Protein AF-A0A2D4WT17-F1 (afdb_monomer)

Structure (mmCIF, N/CA/C/O backbone):
data_AF-A0A2D4WT17-F1
#
_entry.id   AF-A0A2D4WT17-F1
#
loop_
_atom_site.group_PDB
_atom_site.id
_atom_site.type_symbol
_atom_site.label_atom_id
_atom_site.label_alt_id
_atom_site.label_comp_id
_atom_site.label_asym_id
_atom_site.label_entity_id
_atom_site.label_seq_id
_atom_site.pdbx_PDB_ins_code
_atom_site.Cartn_x
_atom_site.Cartn_y
_atom_site.Cartn_z
_atom_site.occupancy
_atom_site.B_iso_or_equiv
_atom_site.auth_seq_id
_atom_site.auth_comp_id
_atom_site.auth_asym_id
_atom_site.auth_atom_id
_atom_site.pdbx_PDB_model_num
ATOM 1 N N . MET A 1 1 ? 50.696 61.905 -13.299 1.00 26.61 1 MET A N 1
ATOM 2 C CA . MET A 1 1 ? 50.823 61.154 -12.033 1.00 26.61 1 MET A CA 1
ATOM 3 C C . MET A 1 1 ? 50.628 59.698 -12.381 1.00 26.61 1 MET A C 1
ATOM 5 O O . MET A 1 1 ? 49.657 59.393 -13.059 1.00 26.61 1 MET A O 1
ATOM 9 N N . GLY A 1 2 ? 51.650 58.891 -12.099 1.00 22.84 2 GLY A N 1
ATOM 10 C CA . GLY A 1 2 ? 51.858 57.575 -12.694 1.00 22.84 2 GLY A CA 1
ATOM 11 C C . GLY A 1 2 ? 50.767 56.570 -12.347 1.00 22.84 2 GLY A C 1
ATOM 12 O O . GLY A 1 2 ? 50.233 56.575 -11.242 1.00 22.84 2 GLY A O 1
ATOM 13 N N . ILE A 1 3 ? 50.457 55.721 -13.321 1.00 24.45 3 ILE A N 1
ATOM 14 C CA . ILE A 1 3 ? 49.693 54.496 -13.126 1.00 24.45 3 ILE A CA 1
ATOM 15 C C . ILE A 1 3 ? 50.707 53.513 -12.539 1.00 24.45 3 ILE A C 1
ATOM 17 O O . ILE A 1 3 ? 51.548 52.992 -13.264 1.00 24.45 3 ILE A O 1
ATOM 21 N N . GLY A 1 4 ? 50.731 53.388 -11.215 1.00 21.81 4 GLY A N 1
ATOM 22 C CA . GLY A 1 4 ? 51.456 52.305 -10.564 1.00 21.81 4 GLY A CA 1
ATOM 23 C C . GLY A 1 4 ? 50.597 51.056 -10.666 1.00 21.81 4 GLY A C 1
ATOM 24 O O . GLY A 1 4 ? 49.529 51.012 -10.059 1.00 21.81 4 GLY A O 1
ATOM 25 N N . GLU A 1 5 ? 51.026 50.080 -11.461 1.00 27.02 5 GLU A N 1
ATOM 26 C CA . GLU A 1 5 ? 50.531 48.712 -11.340 1.00 27.02 5 GLU A CA 1
ATOM 27 C C . GLU A 1 5 ? 51.001 48.183 -9.987 1.00 27.02 5 GLU A C 1
ATOM 29 O O . GLU A 1 5 ? 52.198 48.065 -9.724 1.00 27.02 5 GLU A O 1
ATOM 34 N N . LEU A 1 6 ? 50.047 47.952 -9.090 1.00 27.59 6 LEU A N 1
ATOM 35 C CA . LEU A 1 6 ? 50.307 47.259 -7.844 1.00 27.59 6 LEU A CA 1
ATOM 36 C C . LEU A 1 6 ? 50.185 45.759 -8.141 1.00 27.59 6 LEU A C 1
ATOM 38 O O . LEU A 1 6 ? 49.087 45.208 -8.158 1.00 27.59 6 LEU A O 1
ATOM 42 N N . GLU A 1 7 ? 51.309 45.108 -8.434 1.00 29.36 7 GLU A N 1
ATOM 43 C CA . GLU A 1 7 ? 51.383 43.646 -8.473 1.00 29.36 7 GLU A CA 1
ATOM 44 C C . GLU A 1 7 ? 51.280 43.116 -7.038 1.00 29.36 7 GLU A C 1
ATOM 46 O O . GLU A 1 7 ? 52.199 43.283 -6.234 1.00 29.36 7 GLU A O 1
ATOM 51 N N . ILE A 1 8 ? 50.154 42.488 -6.700 1.00 33.00 8 ILE A N 1
ATOM 52 C CA . ILE A 1 8 ? 50.015 41.734 -5.452 1.00 33.00 8 ILE A CA 1
ATOM 53 C C . ILE A 1 8 ? 50.073 40.244 -5.808 1.00 33.00 8 ILE A C 1
ATOM 55 O O . ILE A 1 8 ? 49.125 39.734 -6.410 1.00 33.00 8 ILE A O 1
ATOM 59 N N . PRO A 1 9 ? 51.147 39.522 -5.447 1.00 29.92 9 PRO A N 1
ATOM 60 C CA . PRO A 1 9 ? 51.203 38.080 -5.618 1.00 29.92 9 PRO A CA 1
ATOM 61 C C . PRO A 1 9 ? 50.348 37.447 -4.519 1.00 29.92 9 PRO A C 1
ATOM 63 O O . PRO A 1 9 ? 50.759 37.385 -3.361 1.00 29.92 9 PRO A O 1
ATOM 66 N N . VAL A 1 10 ? 49.129 37.023 -4.851 1.00 36.31 10 VAL A N 1
ATOM 67 C CA . VAL A 1 10 ? 48.288 36.297 -3.893 1.00 36.31 10 VAL A CA 1
ATOM 68 C C . VAL A 1 10 ? 48.581 34.810 -4.035 1.00 36.31 10 VAL A C 1
ATOM 70 O O . VAL A 1 10 ? 47.982 34.118 -4.854 1.00 36.31 10 VAL A O 1
ATOM 73 N N . ASP A 1 11 ? 49.527 34.337 -3.233 1.00 34.25 11 ASP A N 1
ATOM 74 C CA . ASP A 1 11 ? 49.634 32.924 -2.891 1.00 34.25 11 ASP A CA 1
ATOM 75 C C . ASP A 1 11 ? 48.576 32.629 -1.808 1.00 34.25 11 ASP A C 1
ATOM 77 O O . ASP A 1 11 ? 48.525 33.314 -0.789 1.00 34.25 11 ASP A O 1
ATOM 81 N N . VAL A 1 12 ? 47.698 31.659 -2.073 1.00 42.41 12 VAL A N 1
ATOM 82 C CA . VAL A 1 12 ? 46.697 31.053 -1.166 1.00 42.41 12 VAL A CA 1
ATOM 83 C C . VAL A 1 12 ? 45.757 32.008 -0.386 1.00 42.41 12 VAL A C 1
ATOM 85 O O . VAL A 1 12 ? 46.113 32.591 0.630 1.00 42.41 12 VAL A O 1
ATOM 88 N N . SER A 1 13 ? 44.477 32.078 -0.789 1.00 37.44 13 SER A N 1
ATOM 89 C CA . SER A 1 13 ? 43.343 32.635 -0.007 1.00 37.44 13 SER A CA 1
ATOM 90 C C . SER A 1 13 ? 43.636 33.918 0.806 1.00 37.44 13 SER A C 1
ATOM 92 O O . SER A 1 13 ? 43.778 33.870 2.028 1.00 37.44 13 SER A O 1
ATOM 94 N N . GLY A 1 14 ? 43.686 35.076 0.141 1.00 38.66 14 GLY A N 1
ATOM 95 C CA . GLY A 1 14 ? 43.973 36.377 0.768 1.00 38.66 14 GLY A CA 1
ATOM 96 C C . GLY A 1 14 ? 42.801 37.372 0.778 1.00 38.66 14 GLY A C 1
ATOM 97 O O . GLY A 1 14 ? 41.849 37.240 0.009 1.00 38.66 14 GLY A O 1
ATOM 98 N N . TRP A 1 15 ? 42.896 38.380 1.655 1.00 38.56 15 TRP A N 1
ATOM 99 C CA . TRP A 1 15 ? 41.951 39.499 1.806 1.00 38.56 15 TRP A CA 1
ATOM 100 C C . TRP A 1 15 ? 42.357 40.689 0.925 1.00 38.56 15 TRP A C 1
ATOM 102 O O . TRP A 1 15 ? 43.544 40.993 0.829 1.00 38.56 15 TRP A O 1
ATOM 112 N N . ILE A 1 16 ? 41.388 41.391 0.329 1.00 46.78 16 ILE A N 1
ATOM 113 C CA . ILE A 1 16 ? 41.631 42.596 -0.482 1.00 46.78 16 ILE A CA 1
ATOM 114 C C . ILE A 1 16 ? 40.738 43.730 0.040 1.00 46.78 16 ILE A C 1
ATOM 116 O O . ILE A 1 16 ? 39.525 43.550 0.144 1.00 46.78 16 ILE A O 1
ATOM 120 N N . GLU A 1 17 ? 41.333 44.886 0.347 1.00 43.38 17 GLU A N 1
ATOM 121 C CA . GLU A 1 17 ? 40.637 46.142 0.665 1.00 43.38 17 GLU A CA 1
ATOM 122 C C . GLU A 1 17 ? 41.044 47.196 -0.386 1.00 43.38 17 GLU A C 1
ATOM 124 O O . GLU A 1 17 ? 42.079 47.841 -0.247 1.00 43.38 17 GLU A O 1
ATOM 129 N N . ASP A 1 18 ? 40.272 47.335 -1.473 1.00 45.09 18 ASP A N 1
ATOM 130 C CA . ASP A 1 18 ? 40.481 48.374 -2.501 1.00 45.09 18 ASP A CA 1
ATOM 131 C C . ASP A 1 18 ? 39.157 48.728 -3.218 1.00 45.09 18 ASP A C 1
ATOM 133 O O . ASP A 1 18 ? 38.270 47.886 -3.379 1.00 45.09 18 ASP A O 1
ATOM 137 N N . ASP A 1 19 ? 39.043 49.971 -3.691 1.00 38.94 19 ASP A N 1
ATOM 138 C CA . ASP A 1 19 ? 37.918 50.527 -4.454 1.00 38.94 19 ASP A CA 1
ATOM 139 C C . ASP A 1 19 ? 37.886 50.036 -5.920 1.00 38.94 19 ASP A C 1
ATOM 141 O O . ASP A 1 19 ? 36.959 50.355 -6.677 1.00 38.94 19 ASP A O 1
ATOM 145 N N . ARG A 1 20 ? 38.900 49.278 -6.365 1.00 44.44 20 ARG A N 1
ATOM 146 C CA . ARG A 1 20 ? 38.944 48.631 -7.688 1.00 44.44 20 ARG A CA 1
ATOM 147 C C . ARG A 1 20 ? 39.529 47.224 -7.583 1.00 44.44 20 ARG A C 1
ATOM 149 O O . ARG A 1 20 ? 40.732 47.046 -7.464 1.00 44.44 20 ARG A O 1
ATOM 156 N N . LEU A 1 21 ? 38.672 46.213 -7.710 1.00 47.88 21 LEU A N 1
ATOM 157 C CA . LEU A 1 21 ? 39.085 44.810 -7.801 1.00 47.88 21 LEU A CA 1
ATOM 158 C C . LEU A 1 21 ? 39.614 44.498 -9.209 1.00 47.88 21 LEU A C 1
ATOM 160 O O . LEU A 1 21 ? 38.849 44.132 -10.104 1.00 47.88 21 LEU A O 1
ATOM 164 N N . THR A 1 22 ? 40.923 44.655 -9.397 1.00 45.34 22 THR A N 1
ATOM 165 C CA . THR A 1 22 ? 41.673 44.146 -10.556 1.00 45.34 22 THR A CA 1
ATOM 166 C C . THR A 1 22 ? 42.903 43.396 -10.060 1.00 45.34 22 THR A C 1
ATOM 168 O O . THR A 1 22 ? 43.651 43.940 -9.254 1.00 45.34 22 THR A O 1
ATOM 171 N N . GLY A 1 23 ? 43.118 42.169 -10.533 1.00 48.12 23 GLY A N 1
ATOM 172 C CA . GLY A 1 23 ? 44.281 41.353 -10.184 1.00 48.12 23 GLY A CA 1
ATOM 173 C C . GLY A 1 23 ? 44.700 40.458 -11.349 1.00 48.12 23 GLY A C 1
ATOM 174 O O . GLY A 1 23 ? 43.909 40.223 -12.262 1.00 48.12 23 GLY A O 1
ATOM 175 N N . SER A 1 24 ? 45.944 39.982 -11.314 1.00 41.06 24 SER A N 1
ATOM 176 C CA . SER A 1 24 ? 46.476 38.988 -12.250 1.00 41.06 24 SER A CA 1
ATOM 177 C C . SER A 1 24 ? 47.206 37.894 -11.468 1.00 41.06 24 SER A C 1
ATOM 179 O O . SER A 1 24 ? 47.787 38.161 -10.416 1.00 41.06 24 SER A O 1
ATOM 181 N N . LEU A 1 25 ? 47.148 36.653 -11.953 1.00 47.03 25 LEU A N 1
ATOM 182 C CA . LEU A 1 25 ? 47.890 35.525 -11.385 1.00 47.03 25 LEU A CA 1
ATOM 183 C C . LEU A 1 25 ? 49.002 35.099 -12.345 1.00 47.03 25 LEU A C 1
ATOM 185 O O . LEU A 1 25 ? 48.764 34.957 -13.546 1.00 47.03 25 LEU A O 1
ATOM 189 N N . ALA A 1 26 ? 50.203 34.891 -11.803 1.00 42.09 26 ALA A N 1
ATOM 190 C CA . ALA A 1 26 ? 51.346 34.369 -12.545 1.00 42.09 26 ALA A CA 1
ATOM 191 C C . ALA A 1 26 ? 51.197 32.852 -12.789 1.00 42.09 26 ALA A C 1
ATOM 193 O O . ALA A 1 26 ? 50.631 32.147 -11.949 1.00 42.09 26 ALA A O 1
ATOM 194 N N . PRO A 1 27 ? 51.718 32.321 -13.907 1.00 41.25 27 PRO A N 1
ATOM 195 C CA . PRO A 1 27 ? 51.488 30.939 -14.289 1.00 41.25 27 PRO A CA 1
ATOM 196 C C . PRO A 1 27 ? 52.378 30.011 -13.463 1.00 41.25 27 PRO A C 1
ATOM 198 O O . PRO A 1 27 ? 53.590 29.952 -13.673 1.00 41.25 27 PRO A O 1
ATOM 201 N N . GLN A 1 28 ? 51.782 29.236 -12.560 1.00 38.31 28 GLN A N 1
ATOM 202 C CA . GLN A 1 28 ? 52.414 28.024 -12.051 1.00 38.31 28 GLN A CA 1
ATOM 203 C C . GLN A 1 28 ? 51.561 26.809 -12.429 1.00 38.31 28 GLN A C 1
ATOM 205 O O . GLN A 1 28 ? 50.598 26.474 -11.758 1.00 38.31 28 GLN A O 1
ATOM 210 N N . GLN A 1 29 ? 51.999 26.164 -13.516 1.00 32.69 29 GLN A N 1
ATOM 211 C CA . GLN A 1 29 ? 51.593 24.854 -14.047 1.00 32.69 29 GLN A CA 1
ATOM 212 C C . GLN A 1 29 ? 50.293 24.763 -14.878 1.00 32.69 29 GLN A C 1
ATOM 214 O O . GLN A 1 29 ? 49.360 25.537 -14.680 1.00 32.69 29 GLN A O 1
ATOM 219 N N . PRO A 1 30 ? 50.265 23.867 -15.894 1.00 40.91 30 PRO A N 1
ATOM 220 C CA . PRO A 1 30 ? 49.180 23.790 -16.861 1.00 40.91 30 PRO A CA 1
ATOM 221 C C . PRO A 1 30 ? 48.040 22.888 -16.370 1.00 40.91 30 PRO A C 1
ATOM 223 O O . PRO A 1 30 ? 48.269 21.896 -15.687 1.00 40.91 30 PRO A O 1
ATOM 226 N N . CYS A 1 31 ? 46.848 23.180 -16.891 1.00 44.00 31 CYS A N 1
ATOM 227 C CA . CYS A 1 31 ? 45.577 22.472 -16.722 1.00 44.00 31 CYS A CA 1
ATOM 228 C C . CYS A 1 31 ? 44.747 22.853 -15.486 1.00 44.00 31 CYS A C 1
ATOM 230 O O . CYS A 1 31 ? 45.228 22.923 -14.365 1.00 44.00 31 CYS A O 1
ATOM 232 N N . CYS A 1 32 ? 43.441 22.989 -15.742 1.00 38.66 32 CYS A N 1
ATOM 233 C CA . CYS A 1 32 ? 42.385 22.695 -14.779 1.00 38.66 32 CYS A CA 1
ATOM 234 C C . CYS A 1 32 ? 42.017 23.797 -13.754 1.00 38.66 32 CYS A C 1
ATOM 236 O O . CYS A 1 32 ? 41.862 23.518 -12.573 1.00 38.66 32 CYS A O 1
ATOM 238 N N . MET A 1 33 ? 41.751 25.037 -14.196 1.00 38.22 33 MET A N 1
ATOM 239 C CA . MET A 1 33 ? 40.984 26.014 -13.397 1.00 38.22 33 MET A CA 1
ATOM 240 C C . MET A 1 33 ? 39.865 26.643 -14.226 1.00 38.22 33 MET A C 1
ATOM 242 O O . MET A 1 33 ? 40.135 27.162 -15.309 1.00 38.22 33 MET A O 1
ATOM 246 N N . ARG A 1 34 ? 38.610 26.602 -13.748 1.00 49.84 34 ARG A N 1
ATOM 247 C CA . ARG A 1 34 ? 37.478 27.202 -14.483 1.00 49.84 34 ARG A CA 1
ATOM 248 C C . ARG A 1 34 ? 36.458 28.019 -13.696 1.00 49.84 34 ARG A C 1
ATOM 250 O O . ARG A 1 34 ? 35.674 28.686 -14.360 1.00 49.84 34 ARG A O 1
ATOM 257 N N . GLU A 1 35 ? 36.477 28.094 -12.366 1.00 43.38 35 GLU A N 1
ATOM 258 C CA . GLU A 1 35 ? 35.493 28.933 -11.660 1.00 43.38 35 GLU A CA 1
ATOM 259 C C . GLU A 1 35 ? 36.104 29.737 -10.508 1.00 43.38 35 GLU A C 1
ATOM 261 O O . GLU A 1 35 ? 36.705 29.191 -9.583 1.00 43.38 35 GLU A O 1
ATOM 266 N N . VAL A 1 36 ? 35.937 31.062 -10.588 1.00 44.38 36 VAL A N 1
ATOM 267 C CA . VAL A 1 36 ? 36.345 32.036 -9.570 1.00 44.38 36 VAL A CA 1
ATOM 268 C C . VAL A 1 36 ? 35.081 32.610 -8.944 1.00 44.38 36 VAL A C 1
ATOM 270 O O . VAL A 1 36 ? 34.315 33.305 -9.614 1.00 44.38 36 VAL A O 1
ATOM 273 N N . PHE A 1 37 ? 34.873 32.352 -7.655 1.00 46.31 37 PHE A N 1
ATOM 274 C CA . PHE A 1 37 ? 33.747 32.903 -6.907 1.00 46.31 37 PHE A CA 1
ATOM 275 C C . PHE A 1 37 ? 34.221 34.065 -6.037 1.00 46.31 37 PHE A C 1
ATOM 277 O O . PHE A 1 37 ? 35.148 33.923 -5.238 1.00 46.31 37 PHE A O 1
ATOM 284 N N . VAL A 1 38 ? 33.568 35.218 -6.175 1.00 48.84 38 VAL A N 1
ATOM 285 C CA . VAL A 1 38 ? 33.819 36.397 -5.337 1.00 48.84 38 VAL A CA 1
ATOM 286 C C . VAL A 1 38 ? 32.612 36.598 -4.434 1.00 48.84 38 VAL A C 1
ATOM 288 O O . VAL A 1 38 ? 31.510 36.859 -4.916 1.00 48.84 38 VAL A O 1
ATOM 291 N N . VAL A 1 39 ? 32.821 36.461 -3.126 1.00 49.88 39 VAL A N 1
ATOM 292 C CA . VAL A 1 39 ? 31.766 36.611 -2.119 1.00 49.88 39 VAL A CA 1
ATOM 293 C C . VAL A 1 39 ? 31.928 37.957 -1.418 1.00 49.88 39 VAL A C 1
ATOM 295 O O . VAL A 1 39 ? 32.978 38.227 -0.828 1.00 49.88 39 VAL A O 1
ATOM 298 N N . ASP A 1 40 ? 30.890 38.793 -1.487 1.00 47.91 40 ASP A N 1
ATOM 299 C CA . ASP A 1 40 ? 30.777 40.049 -0.740 1.00 47.91 40 ASP A CA 1
ATOM 300 C C . ASP A 1 40 ? 30.216 39.755 0.657 1.00 47.91 40 ASP A C 1
ATOM 302 O O . ASP A 1 40 ? 29.126 39.199 0.793 1.00 47.91 40 ASP A O 1
ATOM 306 N N . LEU A 1 41 ? 30.981 40.085 1.699 1.00 50.78 41 LEU A N 1
ATOM 307 C CA . LEU A 1 41 ? 30.614 39.819 3.094 1.00 50.78 41 LEU A CA 1
ATOM 308 C C . LEU A 1 41 ? 30.176 41.089 3.840 1.00 50.78 41 LEU A C 1
ATOM 310 O O . LEU A 1 41 ? 30.011 41.065 5.059 1.00 50.78 41 LEU A O 1
ATOM 314 N N . SER A 1 42 ? 30.008 42.208 3.133 1.00 46.38 42 SER A N 1
ATOM 315 C CA . SER A 1 42 ? 29.660 43.501 3.731 1.00 46.38 42 SER A CA 1
ATOM 316 C C . SER A 1 42 ? 28.168 43.683 4.028 1.00 46.38 42 SER A C 1
ATOM 318 O O . SER A 1 42 ? 27.792 44.616 4.739 1.00 46.38 42 SER A O 1
ATOM 320 N N . GLN A 1 43 ? 27.308 42.785 3.540 1.00 46.78 43 GLN A N 1
ATOM 321 C CA . GLN A 1 43 ? 25.877 42.767 3.849 1.00 46.78 43 GLN A CA 1
ATOM 322 C C . GLN A 1 43 ? 25.517 41.473 4.586 1.00 46.78 43 GLN A C 1
ATOM 324 O O . GLN A 1 43 ? 26.078 40.418 4.309 1.00 46.78 43 GLN A O 1
ATOM 329 N N . GLN A 1 44 ? 24.543 41.525 5.502 1.00 42.62 44 GLN A N 1
ATOM 330 C CA . GLN A 1 44 ? 24.052 40.358 6.264 1.00 42.62 44 GLN A CA 1
ATOM 331 C C . GLN A 1 44 ? 23.395 39.256 5.396 1.00 42.62 44 GLN A C 1
ATOM 333 O O . GLN A 1 44 ? 22.841 38.299 5.930 1.00 42.62 44 GLN A O 1
ATOM 338 N N . HIS A 1 45 ? 23.488 39.358 4.069 1.00 41.88 45 HIS A N 1
ATOM 339 C CA . HIS A 1 45 ? 23.112 38.337 3.104 1.00 41.88 45 HIS A CA 1
ATOM 340 C C . HIS A 1 45 ? 24.322 37.980 2.235 1.00 41.88 45 HIS A C 1
ATOM 342 O O . HIS A 1 45 ? 24.886 38.838 1.559 1.00 41.88 45 HIS A O 1
ATOM 348 N N . VAL A 1 46 ? 24.692 36.697 2.233 1.00 39.22 46 VAL A N 1
ATOM 349 C CA . VAL A 1 46 ? 25.685 36.130 1.313 1.00 39.22 46 VAL A CA 1
ATOM 350 C C . VAL A 1 46 ? 25.075 36.129 -0.090 1.00 39.22 46 VAL A C 1
ATOM 352 O O . VAL A 1 46 ? 24.153 35.363 -0.362 1.00 39.22 46 VAL A O 1
ATOM 355 N N . GLY A 1 47 ? 25.556 37.009 -0.966 1.00 39.59 47 GLY A N 1
ATOM 356 C CA . GLY A 1 47 ? 25.138 37.082 -2.365 1.00 39.59 47 GLY A CA 1
ATOM 357 C C . GLY A 1 47 ? 26.290 36.733 -3.303 1.00 39.59 47 GLY A C 1
ATOM 358 O O . GLY A 1 47 ? 27.388 37.268 -3.162 1.00 39.59 47 GLY A O 1
ATOM 359 N N . LEU A 1 48 ? 26.039 35.852 -4.274 1.00 42.00 48 LEU A N 1
ATOM 360 C CA . LEU A 1 48 ? 26.935 35.660 -5.414 1.00 42.00 48 LEU A CA 1
ATOM 361 C C . LEU A 1 48 ? 26.825 36.890 -6.322 1.00 42.00 48 LEU A C 1
ATOM 363 O O . LEU A 1 48 ? 25.743 37.198 -6.824 1.00 42.00 48 LEU A O 1
ATOM 367 N N . LEU A 1 49 ? 27.931 37.609 -6.524 1.00 44.38 49 LEU A N 1
ATOM 368 C CA . LEU A 1 49 ? 27.991 38.648 -7.553 1.00 44.38 49 LEU A CA 1
ATOM 369 C C . LEU A 1 49 ? 27.875 37.994 -8.945 1.00 44.38 49 LEU 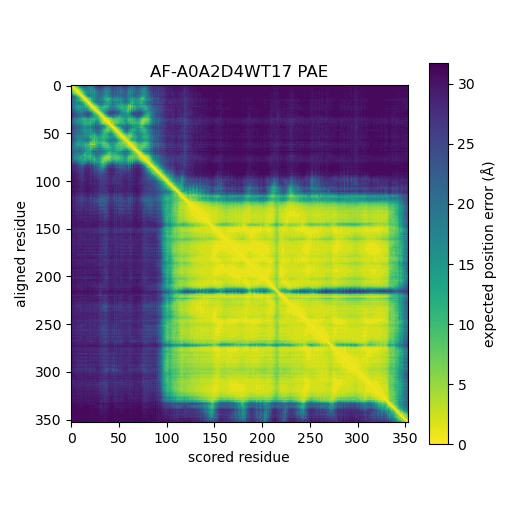A C 1
ATOM 371 O O . LEU A 1 49 ? 28.273 36.837 -9.103 1.00 44.38 49 LEU A O 1
ATOM 375 N N . PRO A 1 50 ? 27.326 38.697 -9.957 1.00 43.75 50 PRO A N 1
ATOM 376 C CA . PRO A 1 50 ? 27.242 38.167 -11.316 1.00 43.75 50 PRO A CA 1
ATOM 377 C C . PRO A 1 50 ? 28.625 37.712 -11.784 1.00 43.75 50 PRO A C 1
ATOM 379 O O . PRO A 1 50 ? 29.620 38.382 -11.496 1.00 43.75 50 PRO A O 1
ATOM 382 N N . SER A 1 51 ? 28.666 36.564 -12.470 1.00 45.06 51 SER A N 1
ATOM 383 C CA . SER A 1 51 ? 29.893 35.875 -12.873 1.00 45.06 51 SER A CA 1
ATOM 384 C C . SER A 1 51 ? 30.939 36.869 -13.392 1.00 45.06 51 SER A C 1
ATOM 386 O O . SER A 1 51 ? 30.624 37.650 -14.299 1.00 45.06 51 SER A O 1
ATOM 388 N N . PRO A 1 52 ? 32.158 36.894 -12.822 1.00 46.50 52 PRO A N 1
ATOM 389 C CA . PRO A 1 52 ? 33.186 37.819 -13.272 1.00 46.50 52 PRO A CA 1
ATOM 390 C C . PRO A 1 52 ? 33.447 37.619 -14.768 1.00 46.50 52 PRO A C 1
ATOM 392 O O . PRO A 1 52 ? 33.425 36.495 -15.271 1.00 46.50 52 PRO A O 1
ATOM 395 N N . ILE A 1 53 ? 33.699 38.710 -15.495 1.00 43.78 53 ILE A N 1
ATOM 396 C CA . ILE A 1 53 ? 34.199 38.599 -16.868 1.00 43.78 53 ILE A CA 1
ATOM 397 C C . ILE A 1 53 ? 35.635 38.100 -16.751 1.00 43.78 53 ILE A C 1
ATOM 399 O O . ILE A 1 53 ? 36.526 38.858 -16.364 1.00 43.78 53 ILE A O 1
ATOM 403 N N . VAL A 1 54 ? 35.826 36.817 -17.040 1.00 46.84 54 VAL A N 1
ATOM 404 C CA . VAL A 1 54 ? 37.129 36.158 -17.045 1.00 46.84 54 VAL A CA 1
ATOM 405 C C . VAL A 1 54 ? 37.666 36.191 -18.472 1.00 46.84 54 VAL A C 1
ATOM 407 O O . VAL A 1 54 ? 37.062 35.617 -19.378 1.00 46.84 54 VAL A O 1
ATOM 410 N N . GLN A 1 55 ? 38.783 36.889 -18.689 1.00 44.69 55 GLN A N 1
ATOM 411 C CA . GLN A 1 55 ? 39.527 36.802 -19.947 1.00 44.69 55 GLN A CA 1
ATOM 412 C C . GLN A 1 55 ? 40.746 35.910 -19.745 1.00 44.69 55 GLN A C 1
ATOM 414 O O . GLN A 1 55 ? 41.666 36.259 -19.008 1.00 44.69 55 GLN A O 1
ATOM 419 N N . ASP A 1 56 ? 40.748 34.770 -20.431 1.00 45.41 56 ASP A N 1
ATOM 420 C CA . ASP A 1 56 ? 41.922 33.913 -20.543 1.00 45.41 56 ASP A CA 1
ATOM 421 C C . ASP A 1 56 ? 42.881 34.517 -21.578 1.00 45.41 56 ASP A C 1
ATOM 423 O O . ASP A 1 56 ? 42.557 34.618 -22.766 1.00 45.41 56 ASP A O 1
ATOM 427 N N . ARG A 1 57 ? 44.050 34.973 -21.117 1.00 44.53 57 ARG A N 1
ATOM 428 C CA . ARG A 1 57 ? 45.128 35.485 -21.976 1.00 44.53 57 ARG A CA 1
ATOM 429 C C . ARG A 1 57 ? 46.312 34.523 -22.049 1.00 44.53 57 ARG A C 1
ATOM 431 O O . ARG A 1 57 ? 47.436 34.943 -22.311 1.00 44.53 57 ARG A O 1
ATOM 438 N N . GLY A 1 58 ? 46.075 33.233 -21.820 1.00 44.00 58 GLY A N 1
ATOM 439 C CA . GLY A 1 58 ? 47.046 32.153 -21.987 1.00 44.00 58 GLY A CA 1
ATOM 440 C C . GLY A 1 58 ? 48.080 32.036 -20.864 1.00 44.00 58 GLY A C 1
ATOM 441 O O . GLY A 1 58 ? 48.382 30.923 -20.448 1.00 44.00 58 GLY A O 1
ATOM 442 N N . SER A 1 59 ? 48.623 33.146 -20.353 1.00 38.09 59 SER A N 1
ATOM 443 C CA . SER A 1 59 ? 49.644 33.150 -19.286 1.00 38.09 59 SER A CA 1
ATOM 444 C C . SER A 1 59 ? 49.180 33.747 -17.955 1.00 38.09 59 SER A C 1
ATOM 446 O O . SER A 1 59 ? 49.918 33.677 -16.975 1.00 38.09 59 SER A O 1
ATOM 448 N N . SER A 1 60 ? 47.989 34.341 -17.913 1.00 40.47 60 SER A N 1
ATOM 449 C CA . SER A 1 60 ? 47.371 34.899 -16.710 1.00 40.47 60 SER A CA 1
ATOM 450 C C . SER A 1 60 ? 45.852 34.943 -16.872 1.00 40.47 60 SER A C 1
ATOM 452 O O . SER A 1 60 ? 45.328 35.040 -17.986 1.00 40.47 60 SER A O 1
ATOM 454 N N . VAL A 1 61 ? 45.146 34.869 -15.744 1.00 44.62 61 VAL A N 1
ATOM 455 C CA . VAL A 1 61 ? 43.696 35.065 -15.681 1.00 44.62 61 VAL A CA 1
ATOM 456 C C . VAL A 1 61 ? 43.439 36.449 -15.102 1.00 44.6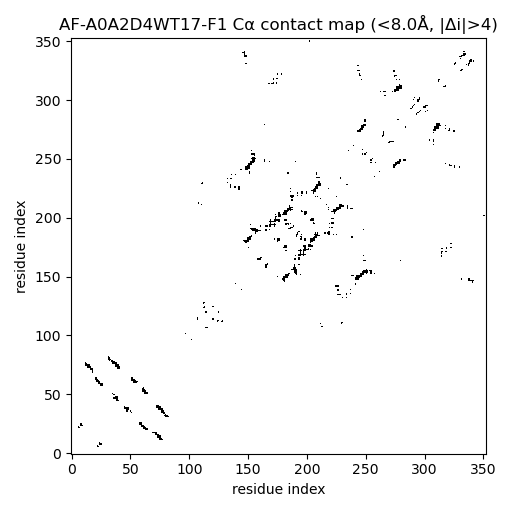2 61 VAL A C 1
ATOM 458 O O . VAL A 1 61 ? 43.853 36.734 -13.979 1.00 44.62 61 VAL A O 1
ATOM 461 N N . GLU A 1 62 ? 42.771 37.306 -15.873 1.00 46.94 62 GLU A N 1
ATOM 462 C CA . GLU A 1 62 ? 42.303 38.612 -15.406 1.00 46.94 62 GLU A CA 1
ATOM 463 C C . GLU A 1 62 ? 40.800 38.555 -15.129 1.00 46.94 62 GLU A C 1
ATOM 465 O O . GLU A 1 62 ? 40.019 38.041 -15.938 1.00 46.94 62 GLU A O 1
ATOM 470 N N . TRP A 1 63 ? 40.383 39.135 -14.004 1.00 52.56 63 TRP A N 1
ATOM 471 C CA . TRP A 1 63 ? 38.974 39.324 -13.673 1.00 52.56 63 TRP A CA 1
ATOM 472 C C . TRP A 1 63 ? 38.688 40.762 -13.258 1.00 52.56 63 TRP A C 1
ATOM 474 O O . TRP A 1 63 ? 39.521 41.459 -12.673 1.00 52.56 63 TRP A O 1
ATOM 484 N N . LYS A 1 64 ? 37.459 41.198 -13.543 1.00 45.94 64 LYS A N 1
ATOM 485 C CA . LYS A 1 64 ? 36.956 42.514 -13.159 1.00 45.94 64 LYS A CA 1
ATOM 486 C C . LYS A 1 64 ? 35.534 42.396 -12.635 1.00 45.94 64 LYS A C 1
ATOM 488 O O . LYS A 1 64 ? 34.654 41.883 -13.324 1.00 45.94 64 LYS A O 1
ATOM 493 N N . VAL A 1 65 ? 35.310 42.905 -11.429 1.00 48.78 65 VAL A N 1
ATOM 494 C CA . VAL A 1 65 ? 33.990 42.927 -10.791 1.00 48.78 65 VAL A CA 1
ATOM 495 C C . VAL A 1 65 ? 33.469 44.362 -10.807 1.00 48.78 65 VAL A C 1
ATOM 497 O O . VAL A 1 65 ? 34.123 45.275 -10.304 1.00 48.78 65 VAL A O 1
ATOM 500 N N . HIS A 1 66 ? 32.304 44.579 -11.419 1.00 44.84 66 HIS A N 1
ATOM 501 C CA . HIS A 1 66 ? 31.637 45.880 -11.424 1.00 44.84 66 HIS A CA 1
ATOM 502 C C . HIS A 1 66 ? 30.638 45.952 -10.269 1.00 44.84 66 HIS A C 1
ATOM 504 O O . HIS A 1 66 ? 29.605 45.289 -10.298 1.00 44.84 66 HIS A O 1
ATOM 510 N N . HIS A 1 67 ? 30.939 46.776 -9.264 1.00 47.31 67 HIS A N 1
ATOM 511 C CA . HIS A 1 67 ? 30.048 47.011 -8.125 1.00 47.31 67 HIS A CA 1
ATOM 512 C C . HIS A 1 67 ? 29.268 48.328 -8.306 1.00 47.31 67 HIS A C 1
ATOM 514 O O . HIS A 1 67 ? 29.859 49.321 -8.745 1.00 47.31 67 HIS A O 1
ATOM 520 N N . PRO A 1 68 ? 27.954 48.374 -8.017 1.00 42.44 68 PRO A N 1
ATOM 521 C CA . PRO A 1 68 ? 27.140 49.578 -8.206 1.00 42.44 68 PRO A CA 1
ATOM 522 C C . PRO A 1 68 ? 27.324 50.685 -7.146 1.00 42.44 68 PRO A C 1
ATOM 524 O O . PRO A 1 68 ? 26.837 51.793 -7.371 1.00 42.44 68 PRO A O 1
ATOM 527 N N . GLN A 1 69 ? 28.006 50.449 -6.016 1.00 45.38 69 GLN A N 1
ATOM 528 C CA . GLN A 1 69 ? 28.195 51.453 -4.948 1.00 45.38 69 GLN A CA 1
ATOM 529 C C . GLN A 1 69 ? 29.680 51.710 -4.625 1.00 45.38 69 GLN A C 1
ATOM 531 O O . GLN A 1 69 ? 30.516 50.829 -4.791 1.00 45.38 69 GLN A O 1
ATOM 536 N N . ARG A 1 70 ? 30.019 52.934 -4.179 1.00 39.41 70 ARG A N 1
ATOM 537 C CA . ARG A 1 70 ? 31.395 53.356 -3.833 1.00 39.41 70 ARG A CA 1
ATOM 538 C C . ARG A 1 70 ? 31.611 53.388 -2.314 1.00 39.41 70 ARG A C 1
ATOM 540 O O . ARG A 1 70 ? 30.950 54.170 -1.635 1.00 39.41 70 ARG A O 1
ATOM 547 N N . GLY A 1 71 ? 32.564 52.595 -1.824 1.00 44.50 71 GLY A N 1
ATOM 548 C CA . GLY A 1 71 ? 33.065 52.566 -0.444 1.00 44.50 71 GLY A CA 1
ATOM 549 C C . GLY A 1 71 ? 33.933 51.318 -0.189 1.00 44.50 71 GLY A C 1
ATOM 550 O O . GLY A 1 71 ? 33.820 50.367 -0.963 1.00 44.50 71 GLY A O 1
ATOM 551 N N . PRO A 1 72 ? 34.773 51.297 0.867 1.00 40.16 72 PRO A N 1
ATOM 552 C CA . PRO A 1 72 ? 35.666 50.173 1.153 1.00 40.16 72 PRO A CA 1
ATOM 553 C C . PRO A 1 72 ? 34.866 48.943 1.593 1.00 40.16 72 PRO A C 1
ATOM 555 O O . PRO A 1 72 ? 34.049 49.030 2.510 1.00 40.16 72 PRO A O 1
ATOM 558 N N . GLN A 1 73 ? 35.108 47.802 0.946 1.00 48.62 73 GLN A N 1
ATOM 559 C CA . GLN A 1 73 ? 34.377 46.554 1.181 1.00 48.62 73 GLN A CA 1
ATOM 560 C C . GLN A 1 73 ? 35.318 45.369 1.414 1.00 48.62 73 GLN A C 1
ATOM 562 O O . GLN A 1 73 ? 36.463 45.375 0.964 1.00 48.62 73 GLN A O 1
ATOM 567 N N . ARG A 1 74 ? 34.810 44.337 2.105 1.00 43.50 74 ARG A N 1
ATOM 568 C CA . ARG A 1 74 ? 35.526 43.082 2.381 1.00 43.50 74 ARG A CA 1
ATOM 569 C C . ARG A 1 74 ? 35.004 41.944 1.516 1.00 43.50 74 ARG A C 1
ATOM 571 O O . ARG A 1 74 ? 33.832 41.580 1.604 1.00 43.50 74 ARG A O 1
ATOM 578 N N . TYR A 1 75 ? 35.915 41.327 0.772 1.00 48.25 75 TYR A N 1
ATOM 579 C CA . TYR A 1 75 ? 35.615 40.203 -0.110 1.00 48.25 75 TYR A CA 1
ATOM 580 C C . TYR A 1 75 ? 36.465 38.983 0.228 1.00 48.25 75 TYR A C 1
ATOM 582 O O . TYR A 1 75 ? 37.597 39.111 0.702 1.00 48.25 75 TYR A O 1
ATOM 590 N N . ARG A 1 76 ? 35.930 37.795 -0.070 1.00 45.22 76 ARG A N 1
ATOM 591 C CA . ARG A 1 76 ? 36.682 36.535 -0.063 1.00 45.22 76 ARG A CA 1
ATOM 592 C C . ARG A 1 76 ? 36.588 35.885 -1.440 1.00 45.22 76 ARG A C 1
ATOM 594 O O . ARG A 1 76 ? 35.488 35.693 -1.956 1.00 45.22 76 ARG A O 1
ATOM 601 N N . VAL A 1 77 ? 37.740 35.559 -2.021 1.00 48.31 77 VAL A N 1
ATOM 602 C CA . VAL A 1 77 ? 37.832 34.846 -3.301 1.00 48.31 77 VAL A CA 1
ATOM 603 C C . VAL A 1 77 ? 37.979 33.356 -3.012 1.00 48.31 77 VAL A C 1
ATOM 605 O O . VAL A 1 77 ? 38.872 32.956 -2.262 1.00 48.31 77 VAL A O 1
ATOM 608 N N . LEU A 1 78 ? 37.080 32.544 -3.565 1.00 42.38 78 LEU A N 1
ATOM 609 C CA . LEU A 1 78 ? 37.096 31.088 -3.446 1.00 42.38 78 LEU A CA 1
ATOM 610 C C . LEU A 1 78 ? 37.374 30.487 -4.824 1.00 42.38 78 LEU A C 1
ATOM 612 O O . LEU A 1 78 ? 36.705 30.822 -5.802 1.00 42.38 78 LEU A O 1
ATOM 616 N N . MET A 1 79 ? 38.372 29.610 -4.879 1.00 46.56 79 MET A N 1
ATOM 617 C CA . MET A 1 79 ? 38.775 28.885 -6.082 1.00 46.56 79 MET A CA 1
ATOM 618 C C . MET A 1 79 ? 38.595 27.395 -5.813 1.00 46.56 79 MET A C 1
ATOM 620 O O . MET A 1 79 ? 38.937 26.925 -4.726 1.00 46.56 79 MET A O 1
ATOM 624 N N . THR A 1 80 ? 38.045 26.664 -6.779 1.00 38.75 80 THR A N 1
ATOM 625 C CA . THR A 1 80 ? 37.913 25.205 -6.695 1.00 38.75 80 THR A CA 1
ATOM 626 C C . THR A 1 80 ? 38.691 24.563 -7.837 1.00 38.75 80 THR A C 1
ATOM 628 O O . THR A 1 80 ? 38.581 24.983 -8.989 1.00 38.75 80 THR A O 1
ATOM 631 N N . GLU A 1 81 ? 39.518 23.572 -7.509 1.00 38.19 81 GLU A N 1
ATOM 632 C CA . GLU A 1 81 ? 40.201 22.732 -8.492 1.00 38.19 81 GLU A CA 1
ATOM 633 C C . GLU A 1 81 ? 39.333 21.506 -8.782 1.00 38.19 81 GLU A C 1
ATOM 635 O O . GLU A 1 81 ? 38.961 20.772 -7.865 1.00 38.19 81 GLU A O 1
ATOM 640 N N . HIS A 1 82 ? 39.048 21.245 -10.058 1.00 37.22 82 HIS A N 1
ATOM 641 C CA . HIS A 1 82 ? 38.557 19.937 -10.485 1.00 37.22 82 HIS A CA 1
ATOM 642 C C . HIS A 1 82 ? 39.773 19.036 -10.717 1.00 37.22 82 HIS A C 1
ATOM 644 O O . HIS A 1 82 ? 40.509 19.213 -11.688 1.00 37.22 82 HIS A O 1
ATOM 650 N N . LYS A 1 83 ? 40.014 18.082 -9.814 1.00 35.53 83 LYS A N 1
ATOM 651 C CA . LYS A 1 83 ? 41.044 17.057 -10.015 1.00 35.53 83 LYS A CA 1
ATOM 652 C C . LYS A 1 83 ? 40.519 15.955 -10.932 1.00 35.53 83 LYS A C 1
ATOM 654 O O . LYS A 1 83 ? 40.016 14.949 -10.447 1.00 35.53 83 LYS A O 1
ATOM 659 N N . ASP A 1 84 ? 40.723 16.113 -12.233 1.00 36.25 84 ASP A N 1
ATOM 660 C CA . ASP A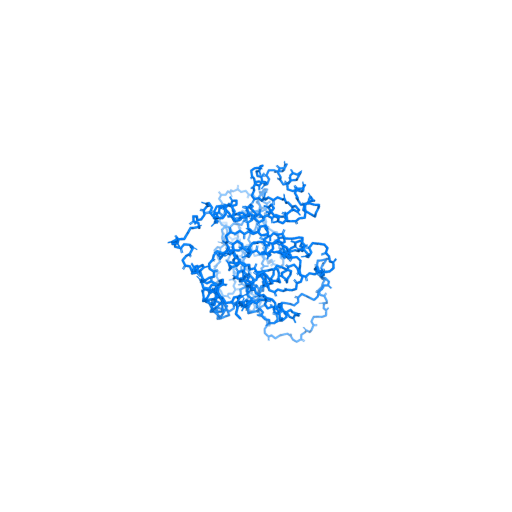 1 84 ? 40.836 14.969 -13.139 1.00 36.25 84 ASP A CA 1
ATOM 661 C C . ASP A 1 84 ? 42.318 14.581 -13.218 1.00 36.25 84 ASP A C 1
ATOM 663 O O . ASP A 1 84 ? 43.093 15.192 -13.953 1.00 36.25 84 ASP A O 1
ATOM 667 N N . ASN A 1 85 ? 42.748 13.585 -12.436 1.00 34.22 85 ASN A N 1
ATOM 668 C CA . ASN A 1 85 ? 44.086 13.004 -12.573 1.00 34.22 85 ASN A CA 1
ATOM 669 C C . ASN A 1 85 ? 43.980 11.517 -12.959 1.00 34.22 85 ASN A C 1
ATOM 671 O O . ASN A 1 85 ? 43.587 10.712 -12.117 1.00 34.22 85 ASN A O 1
ATOM 675 N N . PRO A 1 86 ? 44.358 11.114 -14.189 1.00 38.31 86 PRO A N 1
ATOM 676 C CA . PRO A 1 86 ? 44.318 9.716 -14.605 1.00 38.31 86 PRO A CA 1
ATOM 677 C C . PRO A 1 86 ? 45.564 8.908 -14.195 1.00 38.31 86 PRO A C 1
ATOM 679 O O . PRO A 1 86 ? 45.715 7.779 -14.644 1.00 38.31 86 PRO A O 1
ATOM 682 N N . ASN A 1 87 ? 46.469 9.435 -13.357 1.00 39.44 87 ASN A N 1
ATOM 683 C CA . ASN A 1 87 ? 47.610 8.673 -12.836 1.00 39.44 87 ASN A CA 1
ATOM 684 C C . ASN A 1 87 ? 48.036 9.143 -11.433 1.00 39.44 87 ASN A C 1
ATOM 686 O O . ASN A 1 87 ? 48.870 10.035 -11.279 1.00 39.44 87 ASN A O 1
ATOM 690 N N . SER A 1 88 ? 47.530 8.479 -10.395 1.00 35.06 88 SER A N 1
ATOM 691 C CA . SER A 1 88 ? 48.170 8.459 -9.076 1.00 35.06 88 SER A CA 1
ATOM 692 C C . S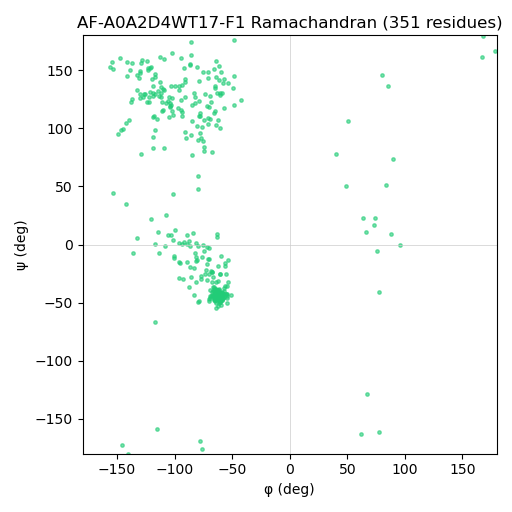ER A 1 88 ? 48.019 7.072 -8.458 1.00 35.06 88 SER A C 1
ATOM 694 O O . SER A 1 88 ? 46.950 6.700 -7.983 1.00 35.06 88 SER A O 1
ATOM 696 N N . ASN A 1 89 ? 49.111 6.307 -8.470 1.00 37.06 89 ASN A N 1
ATOM 697 C CA . ASN A 1 89 ? 49.268 5.046 -7.744 1.00 37.06 89 ASN A CA 1
ATOM 698 C C . ASN A 1 89 ? 49.591 5.336 -6.264 1.00 37.06 89 ASN A C 1
ATOM 700 O O . ASN A 1 89 ? 50.633 4.945 -5.746 1.00 37.06 89 ASN A O 1
ATOM 704 N N . GLU A 1 90 ? 48.702 6.058 -5.586 1.00 33.69 90 GLU A N 1
ATOM 705 C CA . GLU A 1 90 ? 48.729 6.226 -4.135 1.00 33.69 90 GLU A CA 1
ATOM 706 C C . GLU A 1 90 ? 47.425 5.658 -3.580 1.00 33.69 90 GLU A C 1
ATOM 708 O O . GLU A 1 90 ? 46.353 6.210 -3.804 1.00 33.69 90 GLU A O 1
ATOM 713 N N . THR A 1 91 ? 47.499 4.526 -2.880 1.00 30.70 91 THR A N 1
ATOM 714 C CA . THR A 1 91 ? 46.390 4.035 -2.053 1.00 30.70 91 THR A CA 1
ATOM 715 C C . THR A 1 91 ? 46.149 5.030 -0.918 1.00 30.70 91 THR A C 1
ATOM 717 O O . THR A 1 91 ? 47.021 5.146 -0.050 1.00 30.70 91 THR A O 1
ATOM 720 N N . PRO A 1 92 ? 44.993 5.714 -0.852 1.00 32.03 92 PRO A N 1
ATOM 721 C CA . PRO A 1 92 ? 44.666 6.534 0.298 1.00 32.03 92 PRO A CA 1
ATOM 722 C C . PRO A 1 92 ? 44.273 5.593 1.441 1.00 32.03 92 PRO A C 1
ATOM 724 O O . PRO A 1 92 ? 43.204 4.984 1.430 1.00 32.03 92 PRO A O 1
ATOM 727 N N . SER A 1 93 ? 45.145 5.443 2.440 1.00 40.38 93 SER A N 1
ATOM 728 C CA . SER A 1 93 ? 44.754 4.871 3.729 1.00 40.38 93 SER A CA 1
ATOM 729 C C . SER A 1 93 ? 43.950 5.914 4.502 1.00 40.38 93 SER A C 1
ATOM 731 O O . SER A 1 93 ? 44.477 6.655 5.330 1.00 40.38 93 SER A O 1
ATOM 733 N N . SER A 1 94 ? 42.662 5.981 4.205 1.00 36.47 94 SER A N 1
ATOM 734 C CA . SER A 1 94 ? 41.680 6.702 5.000 1.00 36.47 94 SER A CA 1
ATOM 735 C C . SER A 1 94 ? 40.371 5.936 4.902 1.00 36.47 94 SER A C 1
ATOM 737 O O . SER A 1 94 ? 39.637 6.053 3.923 1.00 36.47 94 SER A O 1
ATOM 739 N N . SER A 1 95 ? 40.085 5.121 5.913 1.00 38.97 95 SER A N 1
ATOM 740 C CA . SER A 1 95 ? 38.703 4.794 6.254 1.00 38.97 95 SER A CA 1
ATOM 741 C C . SER A 1 95 ? 37.929 6.118 6.311 1.00 38.97 95 SER A C 1
ATOM 743 O O . SER A 1 95 ? 38.352 6.993 7.076 1.00 38.97 95 SER A O 1
ATOM 745 N N . PRO A 1 96 ? 36.880 6.321 5.493 1.00 43.09 96 PRO A N 1
ATOM 746 C CA . PRO A 1 96 ? 36.073 7.521 5.599 1.00 43.09 96 PRO A CA 1
ATOM 747 C C . PRO A 1 96 ? 35.518 7.551 7.018 1.00 43.09 96 PRO A C 1
ATOM 749 O O . PRO A 1 96 ? 34.998 6.543 7.501 1.00 43.09 96 PRO A O 1
ATOM 752 N N . ASP A 1 97 ? 35.666 8.683 7.698 1.00 41.41 97 ASP A N 1
ATOM 753 C CA . ASP A 1 97 ? 34.931 8.955 8.925 1.00 41.41 97 ASP A CA 1
ATOM 754 C C . ASP A 1 97 ? 33.457 9.093 8.525 1.00 41.41 97 ASP A C 1
ATOM 756 O O . ASP A 1 97 ? 32.943 10.180 8.253 1.00 41.41 97 ASP A O 1
ATOM 760 N N . HIS A 1 98 ? 32.799 7.949 8.329 1.00 42.41 98 HIS A N 1
ATOM 761 C CA . HIS A 1 98 ? 31.363 7.880 8.188 1.00 42.41 98 HIS A CA 1
ATOM 762 C C . HIS A 1 98 ? 30.837 8.353 9.537 1.00 42.41 98 HIS A C 1
ATOM 764 O O . HIS A 1 98 ? 30.895 7.618 10.523 1.00 42.41 98 HIS A O 1
ATOM 770 N N . GLY A 1 99 ? 30.374 9.606 9.593 1.00 44.06 99 GLY A N 1
ATOM 771 C CA . GLY A 1 99 ? 29.638 10.124 10.742 1.00 44.06 99 GLY A CA 1
ATOM 772 C C . GLY A 1 99 ? 28.522 9.153 11.170 1.00 44.06 99 GLY A C 1
ATOM 773 O O . GLY A 1 99 ? 28.260 8.161 10.489 1.00 44.06 99 GLY A O 1
ATOM 774 N N . PRO A 1 100 ? 27.795 9.426 12.265 1.00 48.16 100 PRO A N 1
ATOM 775 C CA . PRO A 1 100 ? 26.974 8.438 12.986 1.00 48.16 100 PRO A CA 1
ATOM 776 C C . PRO A 1 100 ? 25.794 7.823 12.199 1.00 48.16 100 PRO A C 1
ATOM 778 O O . PRO A 1 100 ? 24.982 7.102 12.770 1.00 48.16 100 PRO A O 1
ATOM 781 N N . TYR A 1 101 ? 25.673 8.114 10.907 1.00 51.97 101 TYR A N 1
ATOM 782 C CA . TYR A 1 101 ? 24.540 7.828 10.046 1.00 51.97 101 TYR A CA 1
ATOM 783 C C . TYR A 1 101 ? 24.651 6.525 9.236 1.00 51.97 101 TYR A C 1
ATOM 785 O O . TYR A 1 101 ? 23.618 6.056 8.770 1.00 51.97 101 TYR A O 1
ATOM 793 N N . PHE A 1 102 ? 25.829 5.898 9.085 1.00 44.75 102 PHE A N 1
ATOM 794 C CA . PHE A 1 102 ? 25.963 4.676 8.269 1.00 44.75 102 PHE A CA 1
ATOM 795 C C . PHE A 1 102 ? 26.989 3.679 8.832 1.00 44.75 102 PHE A C 1
ATOM 797 O O . PHE A 1 102 ? 28.186 3.807 8.604 1.00 44.75 102 PHE A O 1
ATOM 804 N N . THR A 1 103 ? 26.517 2.649 9.543 1.00 43.16 103 THR A N 1
ATOM 805 C CA . THR A 1 103 ? 27.330 1.488 9.974 1.00 43.16 103 THR A CA 1
ATOM 806 C C . THR A 1 103 ? 26.892 0.168 9.322 1.00 43.16 103 THR A C 1
ATOM 808 O O . THR A 1 103 ? 27.344 -0.903 9.723 1.00 43.16 103 THR A O 1
ATOM 811 N N . GLY A 1 104 ? 26.017 0.227 8.312 1.00 45.88 104 GLY A N 1
ATOM 812 C CA . GLY A 1 104 ? 25.546 -0.934 7.549 1.00 45.88 104 GLY A CA 1
ATOM 813 C C . GLY A 1 104 ? 26.104 -0.965 6.121 1.00 45.88 104 GLY A C 1
ATOM 814 O O . GLY A 1 104 ? 26.514 0.080 5.616 1.00 45.88 104 GLY A O 1
ATOM 815 N N . PRO A 1 105 ? 26.114 -2.135 5.454 1.00 44.22 105 PRO A N 1
ATOM 816 C CA . PRO A 1 105 ? 26.492 -2.225 4.048 1.00 44.22 105 PRO A CA 1
ATOM 817 C C . PRO A 1 105 ? 25.507 -1.404 3.204 1.00 44.22 105 PRO A C 1
ATOM 819 O O . PRO A 1 105 ? 24.350 -1.779 3.038 1.00 44.22 105 PRO A O 1
ATOM 822 N N . SER A 1 106 ? 25.963 -0.255 2.711 1.00 47.84 106 SER A N 1
ATOM 823 C CA . SER A 1 106 ? 25.214 0.670 1.856 1.00 47.84 106 SER A CA 1
ATOM 824 C C . SER A 1 106 ? 25.632 0.516 0.393 1.00 47.84 106 SER A C 1
ATOM 826 O O . SER A 1 106 ? 25.908 1.504 -0.285 1.00 47.84 106 SER A O 1
ATOM 828 N N . SER A 1 107 ? 25.777 -0.718 -0.084 1.00 49.56 107 SER A N 1
ATOM 829 C CA . SER A 1 107 ? 25.967 -0.965 -1.512 1.00 49.56 107 SER A CA 1
ATOM 830 C C . SER A 1 107 ? 24.589 -0.964 -2.181 1.00 49.56 107 SER A C 1
ATOM 832 O O . SER A 1 107 ? 23.748 -1.767 -1.761 1.00 49.56 107 SER A O 1
ATOM 834 N N . PRO A 1 108 ? 24.338 -0.097 -3.184 1.00 50.81 108 PRO A N 1
ATOM 835 C CA . PRO A 1 108 ? 23.178 -0.226 -4.061 1.00 50.81 108 PRO A CA 1
ATOM 836 C C . PRO A 1 108 ? 23.079 -1.666 -4.563 1.00 50.81 108 PRO A C 1
ATOM 838 O O . PRO A 1 108 ? 24.107 -2.331 -4.735 1.00 50.81 108 PRO A O 1
ATOM 841 N N . SER A 1 109 ? 21.862 -2.176 -4.742 1.00 49.62 109 SER A N 1
ATOM 842 C CA . SER A 1 109 ? 21.717 -3.533 -5.254 1.00 49.62 109 SER A CA 1
ATOM 843 C C . SER A 1 109 ? 22.346 -3.606 -6.651 1.00 49.62 109 SER A C 1
ATOM 845 O O . SER A 1 109 ? 22.219 -2.668 -7.435 1.00 49.62 109 SER A O 1
ATOM 847 N N . GLU A 1 110 ? 23.016 -4.712 -6.990 1.00 51.50 110 GLU A N 1
ATOM 848 C CA . GLU A 1 110 ? 23.549 -4.924 -8.352 1.00 51.50 110 GLU A CA 1
ATOM 849 C C . GLU A 1 110 ? 22.441 -4.920 -9.432 1.00 51.50 110 GLU A C 1
ATOM 851 O O . GLU A 1 110 ? 22.741 -4.891 -10.625 1.00 51.50 110 GLU A O 1
ATOM 856 N N . TYR A 1 111 ? 21.170 -4.934 -9.012 1.00 50.47 111 TYR A N 1
ATOM 857 C CA . TYR A 1 111 ? 19.967 -4.941 -9.844 1.00 50.47 111 TYR A CA 1
ATOM 858 C C . TYR A 1 111 ? 19.469 -3.539 -10.207 1.00 50.47 111 TYR A C 1
ATOM 860 O O . TYR A 1 111 ? 18.677 -3.389 -11.140 1.00 50.47 111 TYR A O 1
ATOM 868 N N . ASP A 1 112 ? 19.949 -2.502 -9.521 1.00 54.62 112 ASP A N 1
ATOM 869 C CA . ASP A 1 112 ? 19.605 -1.134 -9.864 1.00 54.62 112 ASP A CA 1
ATOM 870 C C . ASP A 1 112 ? 20.470 -0.680 -11.045 1.00 54.62 112 ASP A C 1
ATOM 872 O O . ASP A 1 112 ? 21.624 -0.275 -10.910 1.00 54.62 112 ASP A O 1
ATOM 876 N N . VAL A 1 113 ? 19.873 -0.677 -12.241 1.00 53.12 113 VAL A N 1
ATOM 877 C CA . VAL A 1 113 ? 20.408 0.066 -13.401 1.00 53.12 113 VAL A CA 1
ATOM 878 C C . VAL A 1 113 ? 20.571 1.559 -13.049 1.00 53.12 113 VAL A C 1
ATOM 880 O O . VAL A 1 113 ? 21.322 2.283 -13.703 1.00 53.12 113 VAL A O 1
ATOM 883 N N . ILE A 1 114 ? 19.896 2.011 -11.984 1.00 58.75 114 ILE A N 1
ATOM 884 C CA . ILE A 1 114 ? 19.963 3.357 -11.433 1.00 58.75 114 ILE A CA 1
ATOM 885 C C . ILE A 1 114 ? 20.997 3.442 -10.315 1.00 58.75 114 ILE A C 1
ATOM 887 O O . ILE A 1 114 ? 20.814 2.953 -9.202 1.00 58.75 114 ILE A O 1
ATOM 891 N N . ARG A 1 115 ? 22.045 4.213 -10.576 1.00 66.50 115 ARG A N 1
ATOM 892 C CA . ARG A 1 115 ? 23.010 4.617 -9.559 1.00 66.50 115 ARG A CA 1
ATOM 893 C C . ARG A 1 115 ? 22.519 5.856 -8.821 1.00 66.50 115 ARG A C 1
ATOM 895 O O . ARG A 1 115 ? 22.916 6.986 -9.111 1.00 66.50 115 ARG A O 1
ATOM 902 N N . PHE A 1 116 ? 21.572 5.655 -7.906 1.00 68.00 116 PHE A N 1
ATOM 903 C CA . PHE A 1 116 ? 21.033 6.752 -7.105 1.00 68.00 116 PHE A CA 1
ATOM 904 C C . PHE A 1 116 ? 22.147 7.445 -6.314 1.00 68.00 116 PHE A C 1
ATOM 906 O O . PHE A 1 116 ? 23.005 6.793 -5.728 1.00 68.00 116 PHE A O 1
ATOM 913 N N . LEU A 1 117 ? 22.083 8.779 -6.259 1.00 69.00 117 LEU A N 1
ATOM 914 C CA . LEU A 1 117 ? 22.992 9.631 -5.479 1.00 69.00 117 LEU A CA 1
ATOM 915 C C . LEU A 1 117 ? 24.464 9.631 -5.948 1.00 69.00 117 LEU A C 1
ATOM 917 O O . LEU A 1 117 ? 25.300 10.230 -5.277 1.00 69.00 117 LEU A O 1
ATOM 921 N N . GLU A 1 118 ? 24.778 9.063 -7.117 1.00 77.69 118 GLU A N 1
ATOM 922 C CA . GLU A 1 118 ? 26.124 9.111 -7.723 1.00 77.69 118 GLU A CA 1
ATOM 923 C C . GLU A 1 118 ? 26.353 10.333 -8.640 1.00 77.69 118 GLU A C 1
ATOM 925 O O . GLU A 1 118 ? 27.380 10.443 -9.305 1.00 77.69 118 GLU A O 1
ATOM 930 N N . GLY A 1 119 ? 25.414 11.283 -8.672 1.00 72.69 119 GLY A N 1
ATOM 931 C CA . GLY A 1 119 ? 25.496 12.468 -9.531 1.00 72.69 119 GLY A CA 1
ATOM 932 C C . GLY A 1 119 ? 25.142 12.177 -10.992 1.00 72.69 119 GLY A C 1
ATOM 933 O O . GLY A 1 119 ? 24.466 11.193 -11.291 1.00 72.69 119 GLY A O 1
ATOM 934 N N . ALA A 1 120 ? 25.552 13.068 -11.901 1.00 78.75 120 ALA A N 1
ATOM 935 C CA . ALA A 1 120 ? 25.245 12.948 -13.327 1.00 78.75 120 ALA A CA 1
ATOM 936 C C . ALA A 1 120 ? 25.831 11.653 -13.913 1.00 78.75 120 ALA A C 1
ATOM 938 O O . ALA A 1 120 ? 27.016 11.376 -13.744 1.00 78.75 120 ALA A O 1
ATOM 939 N N . GLN A 1 121 ? 24.992 10.881 -14.602 1.00 74.44 121 GLN A N 1
ATOM 940 C CA . GLN A 1 121 ? 25.368 9.616 -15.230 1.00 74.44 121 GLN A CA 1
ATOM 941 C C . GLN A 1 121 ? 25.564 9.789 -16.742 1.00 74.44 121 GLN A C 1
ATOM 943 O O . GLN A 1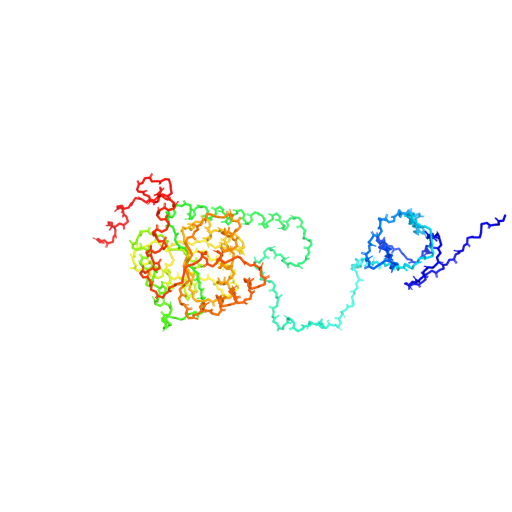 121 ? 25.137 10.780 -17.340 1.00 74.44 121 GLN A O 1
ATOM 948 N N . GLU A 1 122 ? 26.208 8.804 -17.371 1.00 81.31 122 GLU A N 1
ATOM 949 C CA . GLU A 1 122 ? 26.312 8.735 -18.830 1.00 81.31 122 GLU A CA 1
ATOM 950 C C . GLU A 1 122 ? 24.909 8.643 -19.463 1.00 81.31 122 GLU A C 1
ATOM 952 O O . GLU A 1 122 ? 24.136 7.759 -19.081 1.00 81.31 122 GLU A O 1
ATOM 957 N N . PRO A 1 123 ? 24.570 9.468 -20.475 1.00 84.94 123 PRO A N 1
ATOM 958 C CA . PRO A 1 123 ? 23.222 9.513 -21.057 1.00 84.94 123 PRO A CA 1
ATOM 959 C C . PRO A 1 123 ? 22.679 8.167 -21.565 1.00 84.94 123 PRO A C 1
ATOM 961 O O . PRO A 1 123 ? 21.468 7.974 -21.666 1.00 84.94 123 PRO A O 1
ATOM 964 N N . ASP A 1 124 ? 23.561 7.235 -21.926 1.00 83.94 124 ASP A N 1
ATOM 965 C CA . ASP A 1 124 ? 23.184 5.898 -22.389 1.00 83.94 124 ASP A CA 1
ATOM 966 C C . ASP A 1 124 ? 22.64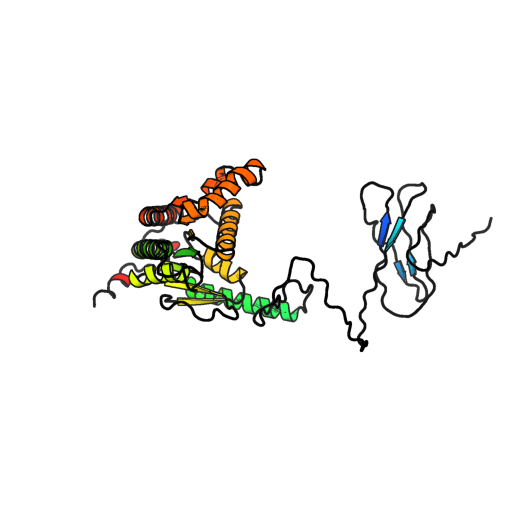0 5.012 -21.255 1.00 83.94 124 ASP A C 1
ATOM 968 O O . ASP A 1 124 ? 21.792 4.155 -21.509 1.00 83.94 124 ASP A O 1
ATOM 972 N N . LEU A 1 125 ? 23.094 5.213 -20.011 1.00 80.56 125 LEU A N 1
ATOM 973 C CA . LEU A 1 125 ? 22.559 4.515 -18.836 1.00 80.56 125 LEU A CA 1
ATOM 974 C C . LEU A 1 125 ? 21.135 4.984 -18.538 1.00 80.56 125 LEU A C 1
ATOM 976 O O . LEU A 1 125 ? 20.240 4.154 -18.377 1.00 80.56 125 LEU A O 1
ATOM 980 N N . ASP A 1 126 ? 20.904 6.296 -18.586 1.00 82.62 126 ASP A N 1
ATOM 981 C CA . ASP A 1 126 ? 19.571 6.875 -18.403 1.00 82.62 126 ASP A CA 1
ATOM 982 C C . ASP A 1 126 ? 18.590 6.384 -19.478 1.00 82.62 126 ASP A C 1
ATOM 984 O O . ASP A 1 126 ? 17.435 6.082 -19.179 1.00 82.62 126 ASP A O 1
ATOM 988 N N . ARG A 1 127 ? 19.034 6.233 -20.736 1.00 86.81 127 ARG A N 1
ATOM 989 C CA . ARG A 1 127 ? 18.180 5.667 -21.796 1.00 86.81 127 ARG A CA 1
ATOM 990 C C . ARG A 1 127 ? 17.808 4.209 -21.538 1.00 86.81 127 ARG A C 1
ATOM 992 O O . ARG A 1 127 ? 16.643 3.865 -21.705 1.00 86.81 127 ARG A O 1
ATOM 999 N N . LYS A 1 128 ? 18.746 3.377 -21.079 1.00 84.75 128 LYS A N 1
ATOM 1000 C CA . LYS A 1 128 ? 18.452 1.981 -20.705 1.00 84.75 128 LYS A CA 1
ATOM 1001 C C . LYS A 1 128 ? 17.480 1.895 -19.532 1.00 84.75 128 LYS A C 1
ATOM 1003 O O . LYS A 1 128 ? 16.581 1.059 -19.542 1.00 84.75 128 LYS A O 1
ATOM 1008 N N . MET A 1 129 ? 17.627 2.778 -18.543 1.00 85.56 129 MET A N 1
ATOM 1009 C CA . MET A 1 129 ? 16.654 2.904 -17.459 1.00 85.56 129 MET A CA 1
ATOM 1010 C C . MET A 1 129 ? 15.265 3.238 -18.018 1.00 85.56 129 MET A C 1
ATOM 1012 O O . MET A 1 129 ? 14.297 2.578 -17.658 1.00 85.56 129 MET A O 1
ATOM 1016 N N . LEU A 1 130 ? 15.153 4.219 -18.922 1.00 89.44 130 LEU A N 1
ATOM 1017 C CA . LEU A 1 130 ? 13.872 4.590 -19.537 1.00 89.44 130 LEU A CA 1
ATOM 1018 C C . LEU A 1 130 ? 13.240 3.442 -20.335 1.00 89.44 130 LEU A C 1
ATOM 1020 O O . LEU A 1 130 ? 12.031 3.240 -20.240 1.00 89.44 130 LEU A O 1
ATOM 1024 N N . GLU A 1 131 ? 14.036 2.687 -21.094 1.00 90.56 131 GLU A N 1
ATOM 1025 C CA . GLU A 1 131 ? 13.576 1.486 -21.803 1.00 90.56 131 GLU A CA 1
ATOM 1026 C C . GLU A 1 131 ? 13.001 0.464 -20.816 1.00 90.56 131 GLU A C 1
ATOM 1028 O O . GLU A 1 131 ? 11.867 0.015 -20.990 1.00 90.56 131 GLU A O 1
ATOM 1033 N N . ARG A 1 132 ? 13.718 0.183 -19.720 1.00 88.88 132 ARG A N 1
ATOM 1034 C CA . ARG A 1 132 ? 13.261 -0.746 -18.681 1.00 88.88 132 ARG A CA 1
ATOM 1035 C C . ARG A 1 132 ? 11.991 -0.270 -17.975 1.00 88.88 132 ARG A C 1
ATOM 1037 O O . ARG A 1 132 ? 11.065 -1.051 -17.783 1.00 88.88 132 ARG A O 1
ATOM 1044 N N . VAL A 1 133 ? 11.920 1.013 -17.631 1.00 92.12 133 VAL A N 1
ATOM 1045 C CA . VAL A 1 133 ? 10.722 1.633 -17.042 1.00 92.12 133 VAL A CA 1
ATOM 1046 C C . VAL A 1 133 ? 9.520 1.489 -17.978 1.00 92.12 133 VAL A C 1
ATOM 1048 O O . VAL A 1 133 ? 8.412 1.194 -17.528 1.00 92.12 133 VAL A O 1
ATOM 1051 N N . ASN A 1 134 ? 9.719 1.676 -19.285 1.00 95.06 134 ASN A N 1
ATOM 1052 C CA . ASN A 1 134 ? 8.657 1.490 -20.267 1.00 95.06 134 ASN A CA 1
ATOM 1053 C C . ASN A 1 134 ? 8.194 0.026 -20.332 1.00 95.06 134 ASN A C 1
ATOM 1055 O O . ASN A 1 134 ? 6.991 -0.223 -20.313 1.00 95.06 134 ASN A O 1
ATOM 1059 N N . GLU A 1 135 ? 9.121 -0.937 -20.347 1.00 93.44 135 GLU A N 1
ATOM 1060 C CA . GLU A 1 135 ? 8.794 -2.371 -20.310 1.00 93.44 135 GLU A CA 1
ATOM 1061 C C . GLU A 1 135 ? 7.948 -2.744 -19.085 1.00 93.44 135 GLU A C 1
ATOM 1063 O O . GLU A 1 135 ? 6.944 -3.447 -19.217 1.00 93.44 135 GLU A O 1
ATOM 1068 N N . GLU A 1 136 ? 8.321 -2.247 -17.903 1.00 93.00 136 GLU A N 1
ATOM 1069 C CA . GLU A 1 136 ? 7.576 -2.485 -16.665 1.00 93.00 136 GLU A CA 1
ATOM 1070 C C . GLU A 1 136 ? 6.150 -1.930 -16.753 1.00 93.00 136 GLU A C 1
ATOM 1072 O O . GLU A 1 136 ? 5.196 -2.631 -16.413 1.00 93.00 136 GLU A O 1
ATOM 1077 N N . PHE A 1 137 ? 5.974 -0.705 -17.262 1.00 96.25 137 PHE A N 1
ATOM 1078 C CA . PHE A 1 137 ? 4.643 -0.127 -17.454 1.00 96.25 137 PHE A CA 1
ATOM 1079 C C . PHE A 1 137 ? 3.810 -0.888 -18.486 1.00 96.25 137 PHE A C 1
ATOM 1081 O O . PHE A 1 137 ? 2.609 -1.086 -18.277 1.00 96.25 137 PHE A O 1
ATOM 1088 N N . GLU A 1 138 ? 4.413 -1.307 -19.598 1.00 96.00 138 GLU A N 1
ATOM 1089 C CA . GLU A 1 138 ? 3.736 -2.115 -20.609 1.00 96.00 138 GLU A CA 1
ATOM 1090 C C . GLU A 1 138 ? 3.261 -3.451 -20.034 1.00 96.00 138 GLU A C 1
ATOM 1092 O O . GLU A 1 138 ? 2.132 -3.872 -20.306 1.00 96.00 138 GLU A O 1
ATOM 1097 N N . GLU A 1 139 ? 4.076 -4.094 -19.197 1.00 92.88 139 GLU A N 1
ATOM 1098 C CA . GLU A 1 139 ? 3.691 -5.322 -18.510 1.00 92.88 139 GLU A CA 1
ATOM 1099 C C . GLU A 1 139 ? 2.577 -5.073 -17.488 1.00 92.88 139 GLU A C 1
ATOM 1101 O O . GLU A 1 139 ? 1.579 -5.800 -17.490 1.00 92.88 139 GLU A O 1
ATOM 1106 N N . SER A 1 140 ? 2.646 -3.993 -16.696 1.00 93.94 140 SER A N 1
ATOM 1107 C CA . SER A 1 140 ? 1.534 -3.595 -15.824 1.00 93.94 140 SER A CA 1
ATOM 1108 C C . SER A 1 140 ? 0.239 -3.407 -16.615 1.00 93.94 140 SER A C 1
ATOM 1110 O O . SER A 1 140 ? -0.825 -3.817 -16.164 1.00 93.94 140 SER A O 1
ATOM 1112 N N . ILE A 1 141 ? 0.297 -2.778 -17.793 1.00 93.38 141 ILE A N 1
ATOM 1113 C CA . ILE A 1 141 ? -0.880 -2.570 -18.649 1.00 93.38 141 ILE A CA 1
ATOM 1114 C C . ILE A 1 141 ? -1.427 -3.906 -19.152 1.00 93.38 141 ILE A C 1
ATOM 1116 O O . ILE A 1 141 ? -2.638 -4.117 -19.092 1.00 93.38 141 ILE A O 1
ATOM 1120 N N . ARG A 1 142 ? -0.568 -4.825 -19.606 1.00 90.88 142 ARG A N 1
ATOM 1121 C CA . ARG A 1 142 ? -0.995 -6.153 -20.073 1.00 90.88 142 ARG A CA 1
ATOM 1122 C C . ARG A 1 142 ? -1.631 -6.987 -18.964 1.00 90.88 142 ARG A C 1
ATOM 1124 O O . ARG A 1 142 ? -2.682 -7.586 -19.184 1.00 90.88 142 ARG A O 1
ATOM 1131 N N . VAL A 1 143 ? -1.008 -7.039 -17.787 1.00 88.75 143 VAL A N 1
ATOM 1132 C CA . VAL A 1 143 ? -1.431 -7.933 -16.699 1.00 88.75 143 VAL A CA 1
ATOM 1133 C C . VAL A 1 143 ? -2.569 -7.329 -15.882 1.00 88.75 143 VAL A C 1
ATOM 1135 O O . VAL A 1 143 ? -3.536 -8.031 -15.573 1.00 88.75 143 VAL A O 1
ATOM 1138 N N . PHE A 1 144 ? -2.476 -6.039 -15.548 1.00 91.25 144 PHE A N 1
ATOM 1139 C CA . PHE A 1 144 ? -3.432 -5.353 -14.677 1.00 91.25 144 PHE A CA 1
ATOM 1140 C C . PHE A 1 144 ? -4.525 -4.589 -15.431 1.00 91.25 144 PHE A C 1
ATOM 1142 O O . PHE A 1 144 ? -5.563 -4.291 -14.850 1.00 91.25 144 PHE A O 1
ATOM 1149 N N . GLY A 1 145 ? -4.381 -4.335 -16.734 1.00 85.25 145 GLY A N 1
ATOM 1150 C CA . GLY A 1 145 ? -5.365 -3.568 -17.507 1.00 85.25 145 GLY A CA 1
ATOM 1151 C C . GLY A 1 145 ? -6.765 -4.190 -17.587 1.00 85.25 145 GLY A C 1
ATOM 1152 O O . GLY A 1 145 ? -7.725 -3.481 -17.874 1.00 85.25 145 GLY A O 1
ATOM 1153 N N . THR A 1 146 ? -6.909 -5.492 -17.310 1.00 82.06 146 THR A N 1
ATOM 1154 C CA . THR A 1 146 ? -8.184 -6.222 -17.432 1.00 82.06 146 THR A CA 1
ATOM 1155 C C . THR A 1 146 ? -8.672 -6.852 -16.122 1.00 82.06 146 THR A C 1
ATOM 1157 O O . THR A 1 146 ? -9.431 -7.822 -16.141 1.00 82.06 146 THR A O 1
ATOM 1160 N N . ILE A 1 147 ? -8.217 -6.364 -14.966 1.00 81.62 147 ILE A N 1
ATOM 1161 C CA . ILE A 1 147 ? -8.453 -7.034 -13.671 1.00 81.62 147 ILE A CA 1
ATOM 1162 C C . ILE A 1 147 ? -9.766 -6.645 -12.988 1.00 81.62 147 ILE A C 1
ATOM 1164 O O . ILE A 1 147 ? -10.034 -7.123 -11.890 1.00 81.62 147 ILE A O 1
ATOM 1168 N N . GLY A 1 148 ? -10.600 -5.811 -13.615 1.00 84.19 148 GLY A N 1
ATOM 1169 C CA . GLY A 1 148 ? -11.816 -5.279 -12.996 1.00 84.19 148 GLY A CA 1
ATOM 1170 C C . GLY A 1 148 ? -11.525 -4.419 -11.752 1.00 84.19 148 GLY A C 1
ATOM 1171 O O . GLY A 1 148 ? -10.392 -3.979 -11.565 1.00 84.19 148 GLY A O 1
ATOM 1172 N N . PRO A 1 149 ? -12.531 -4.156 -10.899 1.00 91.44 149 PRO A N 1
ATOM 1173 C CA . PRO A 1 149 ? -12.330 -3.348 -9.703 1.00 91.44 149 PRO A CA 1
ATOM 1174 C C . PRO A 1 149 ? -11.386 -4.063 -8.734 1.00 91.44 149 PRO A C 1
ATOM 1176 O O . PRO A 1 149 ? -11.525 -5.262 -8.500 1.00 91.44 149 PRO A O 1
ATOM 1179 N N . CYS A 1 150 ? -10.426 -3.329 -8.180 1.00 94.50 150 CYS A N 1
ATOM 1180 C CA . CYS A 1 150 ? -9.352 -3.872 -7.357 1.00 94.50 150 CYS A CA 1
ATOM 1181 C C . CYS A 1 150 ? -9.208 -3.085 -6.053 1.00 94.50 150 CYS A C 1
ATOM 1183 O O . CYS A 1 150 ? -9.356 -1.866 -6.049 1.00 94.50 150 CYS A O 1
ATOM 1185 N N . VAL A 1 151 ? -8.896 -3.767 -4.956 1.00 97.69 151 VAL A N 1
ATOM 1186 C CA . VAL A 1 151 ? -8.493 -3.159 -3.684 1.00 97.69 151 VAL A CA 1
ATOM 1187 C C . VAL A 1 151 ? -7.069 -3.597 -3.391 1.00 97.69 151 VAL A C 1
ATOM 1189 O O . VAL A 1 151 ? -6.765 -4.792 -3.439 1.00 97.69 151 VAL A O 1
ATOM 1192 N N . THR A 1 152 ? -6.203 -2.634 -3.090 1.00 98.31 152 THR A N 1
ATOM 1193 C CA . THR A 1 152 ? -4.809 -2.925 -2.756 1.00 98.31 152 THR A CA 1
ATOM 1194 C C . THR A 1 152 ? -4.614 -3.002 -1.252 1.00 98.31 152 THR A C 1
ATOM 1196 O O . THR A 1 152 ? -5.138 -2.179 -0.501 1.00 98.31 152 THR A O 1
ATOM 1199 N N . PHE A 1 153 ? -3.863 -4.011 -0.823 1.00 98.75 153 PHE A N 1
ATOM 1200 C CA . PHE A 1 153 ? -3.506 -4.238 0.568 1.00 98.75 153 PHE A CA 1
ATOM 1201 C C . PHE A 1 153 ? -2.024 -3.955 0.791 1.00 98.75 153 PHE A C 1
ATOM 1203 O O . PHE A 1 153 ? -1.167 -4.468 0.064 1.00 98.75 153 PHE A O 1
ATOM 1210 N N . PHE A 1 154 ? -1.738 -3.204 1.850 1.00 98.38 154 PHE A N 1
ATOM 1211 C CA . PHE A 1 154 ? -0.389 -2.938 2.341 1.00 98.38 154 PHE A CA 1
ATOM 1212 C C . PHE A 1 154 ? -0.231 -3.435 3.772 1.00 98.38 154 PHE A C 1
ATOM 1214 O O . PHE A 1 154 ? -1.198 -3.497 4.531 1.00 98.38 154 PHE A O 1
ATOM 1221 N N . GLY A 1 155 ? 0.993 -3.786 4.156 1.00 97.88 155 GLY A N 1
ATOM 1222 C CA . GLY A 1 155 ? 1.293 -4.234 5.510 1.00 97.88 155 GLY A CA 1
ATOM 1223 C C . GLY A 1 155 ? 2.675 -4.857 5.638 1.00 97.88 155 GLY A C 1
ATOM 1224 O O . GLY A 1 155 ? 3.433 -4.957 4.675 1.00 97.88 155 GLY A O 1
ATOM 1225 N N . SER A 1 156 ? 3.002 -5.280 6.854 1.00 97.19 156 SER A N 1
ATOM 1226 C CA . SER A 1 156 ? 4.304 -5.856 7.185 1.00 97.19 156 SER A CA 1
ATOM 1227 C C . SER A 1 156 ? 4.587 -7.163 6.433 1.00 97.19 156 SER A C 1
ATOM 1229 O O . SER A 1 156 ? 3.816 -8.117 6.524 1.00 97.19 156 SER A O 1
ATOM 1231 N N . ALA A 1 157 ? 5.762 -7.257 5.803 1.00 93.88 157 ALA A N 1
ATOM 1232 C CA . ALA A 1 157 ? 6.313 -8.514 5.277 1.00 93.88 157 ALA A CA 1
ATOM 1233 C C . ALA A 1 157 ? 6.773 -9.485 6.388 1.00 93.88 157 ALA A C 1
ATOM 1235 O O . ALA A 1 157 ? 7.073 -10.645 6.135 1.00 93.88 157 ALA A O 1
ATOM 1236 N N . ARG A 1 158 ? 6.866 -9.009 7.637 1.00 94.44 158 ARG A N 1
ATOM 1237 C CA . ARG A 1 158 ? 7.456 -9.750 8.768 1.00 94.44 158 ARG A CA 1
ATOM 1238 C C . ARG A 1 158 ? 6.422 -10.400 9.683 1.00 94.44 158 ARG A C 1
ATOM 1240 O O . ARG A 1 158 ? 6.803 -11.138 10.590 1.00 94.44 158 ARG A O 1
ATOM 1247 N N . THR A 1 159 ? 5.144 -10.076 9.505 1.00 96.31 159 THR A N 1
ATOM 1248 C CA . THR A 1 159 ? 4.069 -10.652 10.315 1.00 96.31 159 THR A CA 1
ATOM 1249 C C . THR A 1 159 ? 3.967 -12.149 10.049 1.00 96.31 159 THR A C 1
ATOM 1251 O O . THR A 1 159 ? 4.047 -12.583 8.905 1.00 96.31 159 THR A O 1
ATOM 1254 N N . LYS A 1 160 ? 3.807 -12.938 11.109 1.00 95.94 160 LYS A N 1
ATOM 1255 C CA . LYS A 1 160 ? 3.676 -14.395 11.029 1.00 95.94 160 LYS A CA 1
ATOM 1256 C C . LYS A 1 160 ? 2.206 -14.810 11.000 1.00 95.94 160 LYS A C 1
ATOM 1258 O O . LYS A 1 160 ? 1.346 -14.050 11.429 1.00 95.94 160 LYS A O 1
ATOM 1263 N N . GLU A 1 161 ? 1.934 -16.028 10.535 1.00 96.19 161 GLU A N 1
ATOM 1264 C CA . GLU A 1 161 ? 0.571 -16.580 10.450 1.00 96.19 161 GLU A CA 1
ATOM 1265 C C . GLU A 1 161 ? -0.150 -16.690 11.807 1.00 96.19 161 GLU A C 1
ATOM 1267 O O . GLU A 1 161 ? -1.377 -16.693 11.844 1.00 96.19 161 GLU A O 1
ATOM 1272 N N . ASP A 1 162 ? 0.584 -16.792 12.919 1.00 95.75 162 ASP A N 1
ATOM 1273 C CA . ASP A 1 162 ? 0.027 -16.887 14.275 1.00 95.75 162 ASP A CA 1
ATOM 1274 C C . ASP A 1 162 ? -0.354 -15.528 14.884 1.00 95.75 162 ASP A C 1
ATOM 1276 O O . ASP A 1 162 ? -0.975 -15.477 15.949 1.00 95.75 162 ASP A O 1
ATOM 1280 N N . ASP A 1 163 ? -0.015 -14.426 14.214 1.00 97.62 163 ASP A N 1
ATOM 1281 C CA . ASP A 1 163 ? -0.383 -13.081 14.636 1.00 97.62 163 ASP A CA 1
ATOM 1282 C C . ASP A 1 163 ? -1.883 -12.820 14.371 1.00 97.62 163 ASP A C 1
ATOM 1284 O O . ASP A 1 163 ? -2.351 -13.007 13.243 1.00 97.62 163 ASP A O 1
ATOM 1288 N N . PRO A 1 164 ? -2.664 -12.333 15.354 1.00 97.25 164 PRO A N 1
ATOM 1289 C CA . PRO A 1 164 ? -4.073 -11.993 15.149 1.00 97.25 164 PRO A CA 1
ATOM 1290 C C . PRO A 1 164 ? -4.324 -11.024 13.985 1.00 97.25 164 PRO A C 1
ATOM 1292 O O . PRO A 1 164 ? -5.354 -11.115 13.310 1.00 97.25 164 PRO A O 1
ATOM 1295 N N . ALA A 1 165 ? -3.389 -10.110 13.711 1.00 97.62 165 ALA A N 1
ATOM 1296 C CA . ALA A 1 165 ? -3.514 -9.169 12.608 1.00 97.62 165 ALA A CA 1
ATOM 1297 C C . ALA A 1 165 ? -3.371 -9.851 11.232 1.00 97.62 165 ALA A C 1
ATOM 1299 O O . ALA A 1 165 ? -3.951 -9.362 10.259 1.00 97.62 165 ALA A O 1
ATOM 1300 N N . TYR A 1 166 ? -2.678 -10.995 11.145 1.00 98.62 166 TYR A N 1
ATOM 1301 C CA . TYR A 1 166 ? -2.630 -11.814 9.929 1.00 98.62 166 TYR A CA 1
ATOM 1302 C C . TYR A 1 166 ? -4.024 -12.357 9.595 1.00 98.62 166 TYR A C 1
ATOM 1304 O O . TYR A 1 166 ? -4.516 -12.172 8.481 1.00 98.62 166 TYR A O 1
ATOM 1312 N N . GLU A 1 167 ? -4.708 -12.973 10.563 1.00 98.44 167 GLU A N 1
ATOM 1313 C CA . GLU A 1 167 ? -6.053 -13.519 10.335 1.00 98.44 167 GLU A CA 1
ATOM 1314 C C . GLU A 1 167 ? -7.077 -12.408 10.058 1.00 98.44 167 GLU A C 1
ATOM 1316 O O . GLU A 1 167 ? -7.928 -12.550 9.180 1.00 98.44 167 GLU A O 1
ATOM 1321 N N . MET A 1 168 ? -6.950 -11.255 10.723 1.00 98.56 168 MET A N 1
ATOM 1322 C CA . MET A 1 168 ? -7.752 -10.068 10.411 1.00 98.56 168 MET A CA 1
ATOM 1323 C C . MET A 1 168 ? -7.554 -9.605 8.957 1.00 98.56 168 MET A C 1
ATOM 1325 O O . MET A 1 168 ? -8.537 -9.331 8.263 1.00 98.56 168 MET A O 1
ATOM 1329 N N . CYS A 1 169 ? -6.307 -9.561 8.470 1.00 98.81 169 CYS A N 1
ATOM 1330 C CA . CYS A 1 169 ? -5.990 -9.239 7.075 1.00 98.81 169 CYS A CA 1
ATOM 1331 C C . CYS A 1 169 ? -6.648 -10.236 6.111 1.00 98.81 169 CYS A C 1
ATOM 1333 O O . CYS A 1 169 ? -7.396 -9.846 5.209 1.00 98.81 169 CYS A O 1
ATOM 1335 N N . ARG A 1 170 ? -6.430 -11.534 6.350 1.00 98.75 170 ARG A N 1
ATOM 1336 C CA . ARG A 1 170 ? -6.967 -12.629 5.535 1.00 98.75 170 ARG A CA 1
ATOM 1337 C C . ARG A 1 170 ? -8.490 -12.602 5.470 1.00 98.75 170 ARG A C 1
ATOM 1339 O O . ARG A 1 170 ? -9.060 -12.689 4.382 1.00 98.75 170 ARG A O 1
ATOM 1346 N N . LYS A 1 171 ? -9.163 -12.413 6.609 1.00 98.75 171 LYS A N 1
ATOM 1347 C CA . LYS A 1 171 ? -10.624 -12.286 6.677 1.00 98.75 171 LYS A CA 1
ATOM 1348 C C . LYS A 1 171 ? -11.119 -11.069 5.893 1.00 98.75 171 LYS A C 1
ATOM 1350 O O . LYS A 1 171 ? -12.069 -11.196 5.122 1.00 98.75 171 LYS A O 1
ATOM 1355 N N . THR A 1 172 ? -10.460 -9.919 6.041 1.00 98.88 172 THR A N 1
ATOM 1356 C CA . THR A 1 172 ? -10.812 -8.685 5.315 1.00 98.88 172 THR A CA 1
ATOM 1357 C C . THR A 1 172 ? -10.695 -8.888 3.803 1.00 98.88 172 THR A C 1
ATOM 1359 O O . THR A 1 172 ? -11.634 -8.594 3.064 1.00 98.88 172 THR A O 1
ATOM 1362 N N . ALA A 1 173 ? -9.591 -9.470 3.330 1.00 98.75 173 ALA A N 1
ATOM 1363 C CA . ALA A 1 173 ? -9.389 -9.755 1.911 1.00 98.75 173 ALA A CA 1
ATOM 1364 C C . ALA A 1 173 ? -10.397 -10.772 1.354 1.00 98.75 173 ALA A C 1
ATOM 1366 O O . ALA A 1 173 ? -10.905 -10.585 0.249 1.00 98.75 173 ALA A O 1
ATOM 1367 N N . ALA A 1 174 ? -10.753 -11.803 2.127 1.00 98.69 174 ALA A N 1
ATOM 1368 C CA . ALA A 1 174 ? -11.781 -12.766 1.739 1.00 98.69 174 ALA A CA 1
ATOM 1369 C C . ALA A 1 174 ? -13.164 -12.113 1.569 1.00 98.69 174 ALA A C 1
ATOM 1371 O O . ALA A 1 174 ? -13.903 -12.465 0.650 1.00 98.69 174 ALA A O 1
ATOM 1372 N N . LEU A 1 175 ? -13.529 -11.163 2.437 1.00 98.44 175 LEU A N 1
ATOM 1373 C CA . LEU A 1 175 ? -14.782 -10.410 2.319 1.00 98.44 175 LEU A CA 1
ATOM 1374 C C . LEU A 1 175 ? -14.786 -9.534 1.062 1.00 98.44 175 LEU A C 1
ATOM 1376 O O . LEU A 1 175 ? -15.719 -9.616 0.267 1.00 98.44 175 LEU A O 1
ATOM 1380 N N . ILE A 1 176 ? -13.707 -8.785 0.827 1.00 97.25 176 ILE A N 1
ATOM 1381 C CA . ILE A 1 176 ? -13.561 -7.935 -0.363 1.00 97.25 176 ILE A CA 1
ATOM 1382 C C . ILE A 1 176 ? -13.619 -8.763 -1.656 1.00 97.25 176 ILE A C 1
ATOM 1384 O O . ILE A 1 176 ? -14.308 -8.391 -2.608 1.00 97.25 176 ILE A O 1
ATOM 1388 N N . ALA A 1 177 ? -12.966 -9.925 -1.675 1.00 95.75 177 ALA A N 1
ATOM 1389 C CA . ALA A 1 177 ? -13.020 -10.853 -2.798 1.00 95.75 177 ALA A CA 1
ATOM 1390 C C . ALA A 1 177 ? -14.440 -11.380 -3.072 1.00 95.75 177 ALA A C 1
ATOM 1392 O O . ALA A 1 177 ? -14.845 -11.490 -4.231 1.00 95.75 177 ALA A O 1
ATOM 1393 N N . ARG A 1 178 ? -15.230 -11.667 -2.026 1.00 94.56 178 ARG A N 1
ATOM 1394 C CA . ARG A 1 178 ? -16.631 -12.120 -2.158 1.00 94.56 178 ARG A CA 1
ATOM 1395 C C . ARG A 1 178 ? -17.554 -11.047 -2.733 1.00 94.56 178 ARG A C 1
ATOM 1397 O O . ARG A 1 178 ? -18.511 -11.398 -3.421 1.00 94.56 178 ARG A O 1
ATOM 1404 N N . GLU A 1 179 ? -17.232 -9.774 -2.519 1.00 92.00 179 GLU A N 1
ATOM 1405 C CA . GLU A 1 179 ? -17.900 -8.633 -3.163 1.00 92.00 179 GLU A CA 1
ATOM 1406 C C . GLU A 1 179 ? -17.478 -8.446 -4.637 1.00 92.00 179 GLU A C 1
ATOM 1408 O O . GLU A 1 179 ? -17.981 -7.566 -5.334 1.00 92.00 179 GLU A O 1
ATOM 1413 N N . GLY A 1 180 ? -16.579 -9.294 -5.151 1.00 89.81 180 GLY A N 1
ATOM 1414 C CA . GLY A 1 180 ? -16.161 -9.312 -6.554 1.00 89.81 180 GLY A CA 1
ATOM 1415 C C . GLY A 1 180 ? -15.003 -8.380 -6.892 1.00 89.81 180 GLY A C 1
ATOM 1416 O O . GLY A 1 180 ? -14.675 -8.217 -8.072 1.00 89.81 180 GLY A O 1
ATOM 1417 N N . PHE A 1 181 ? -14.373 -7.784 -5.882 1.00 94.06 181 PHE A N 1
ATOM 1418 C CA . PHE A 1 181 ? -13.149 -7.020 -6.065 1.00 94.06 181 PHE A CA 1
ATOM 1419 C C . PHE A 1 181 ? -11.953 -7.963 -6.182 1.00 94.06 181 PHE A C 1
ATOM 1421 O O . PHE A 1 181 ? -11.837 -8.974 -5.492 1.00 94.06 181 PHE A O 1
ATOM 1428 N N . THR A 1 182 ? -11.037 -7.612 -7.069 1.00 96.25 182 THR A N 1
ATOM 1429 C CA . THR A 1 182 ? -9.701 -8.194 -7.115 1.00 96.25 182 THR A CA 1
ATOM 1430 C C . THR A 1 182 ? -8.891 -7.694 -5.924 1.00 96.25 182 THR A C 1
ATOM 1432 O O . THR A 1 182 ? -9.010 -6.533 -5.540 1.00 96.25 182 THR A O 1
ATOM 1435 N N . VAL A 1 183 ? -8.055 -8.553 -5.349 1.00 98.25 183 VAL A N 1
ATOM 1436 C CA . VAL A 1 183 ? -7.114 -8.173 -4.291 1.00 98.25 183 VAL A CA 1
ATOM 1437 C C . VAL A 1 183 ? -5.714 -8.095 -4.886 1.00 98.25 183 VAL A C 1
ATOM 1439 O O . VAL A 1 183 ? -5.258 -9.043 -5.524 1.00 98.25 183 VAL A O 1
ATOM 1442 N N . MET A 1 184 ? -5.038 -6.966 -4.685 1.00 98.12 184 MET A N 1
ATOM 1443 C CA . MET A 1 184 ? -3.656 -6.742 -5.114 1.00 98.12 184 MET A CA 1
ATOM 1444 C C . MET A 1 184 ? -2.769 -6.440 -3.908 1.00 98.12 184 MET A C 1
ATOM 1446 O O . MET A 1 184 ? -3.187 -5.772 -2.966 1.00 98.12 184 MET A O 1
ATOM 1450 N N . THR A 1 185 ? -1.542 -6.949 -3.929 1.00 97.88 185 THR A N 1
ATOM 1451 C CA . THR A 1 185 ? -0.544 -6.749 -2.869 1.00 97.88 185 THR A CA 1
ATOM 1452 C C . THR A 1 185 ? 0.843 -6.555 -3.491 1.00 97.88 185 THR A C 1
ATOM 1454 O O . THR A 1 185 ? 1.005 -6.640 -4.712 1.00 97.88 185 THR A O 1
ATOM 1457 N N . GLY A 1 186 ? 1.875 -6.362 -2.665 1.00 94.44 186 GLY A N 1
ATOM 1458 C CA . GLY A 1 186 ? 3.272 -6.452 -3.105 1.00 94.44 186 GLY A CA 1
ATOM 1459 C C . GLY A 1 186 ? 3.765 -7.877 -3.410 1.00 94.44 186 GLY A C 1
ATOM 1460 O O . GLY A 1 186 ? 4.905 -8.046 -3.815 1.00 94.44 186 GLY A O 1
ATOM 1461 N N . GLY A 1 187 ? 2.942 -8.912 -3.217 1.00 92.62 187 GLY A N 1
ATOM 1462 C CA . GLY A 1 187 ? 3.260 -10.311 -3.532 1.00 92.62 187 GLY A CA 1
ATOM 1463 C C . GLY A 1 187 ? 4.202 -11.020 -2.552 1.00 92.62 187 GLY A C 1
ATOM 1464 O O . GLY A 1 187 ? 4.390 -12.225 -2.682 1.00 92.62 187 GLY A O 1
ATOM 1465 N N . GLY A 1 188 ? 4.761 -10.316 -1.567 1.00 92.56 188 GLY A N 1
ATOM 1466 C CA . GLY A 1 188 ? 5.673 -10.883 -0.570 1.00 92.56 188 GLY A CA 1
ATOM 1467 C C . GLY A 1 188 ? 4.981 -11.682 0.551 1.00 92.56 188 GLY A C 1
ATOM 1468 O O . GLY A 1 188 ? 3.781 -11.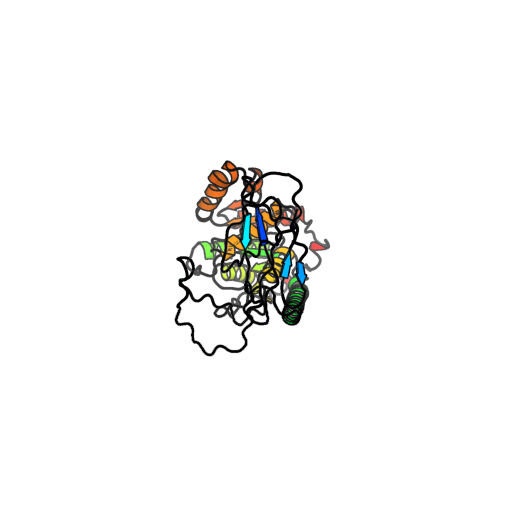971 0.467 1.00 92.56 188 GLY A O 1
ATOM 1469 N N . PRO A 1 189 ? 5.730 -12.038 1.611 1.00 94.25 189 PRO A N 1
ATOM 1470 C CA . PRO A 1 189 ? 5.221 -12.755 2.782 1.00 94.25 189 PRO A CA 1
ATOM 1471 C C . PRO A 1 189 ? 4.403 -11.853 3.729 1.00 94.25 189 PRO A C 1
ATOM 1473 O O . PRO A 1 189 ? 4.139 -10.677 3.459 1.00 94.25 189 PRO A O 1
ATOM 1476 N N . GLY A 1 190 ? 3.980 -12.410 4.865 1.00 96.12 190 GLY A N 1
ATOM 1477 C CA . GLY A 1 190 ? 3.317 -11.678 5.944 1.00 96.12 190 GLY A CA 1
ATOM 1478 C C . GLY A 1 190 ? 1.938 -11.147 5.566 1.00 96.12 190 GLY A C 1
ATOM 1479 O O . GLY A 1 190 ? 1.097 -11.897 5.081 1.00 96.12 190 GLY A O 1
ATOM 1480 N N . MET A 1 191 ? 1.678 -9.857 5.790 1.00 98.19 191 MET A N 1
ATOM 1481 C CA . MET A 1 191 ? 0.363 -9.256 5.516 1.00 98.19 191 MET A CA 1
ATOM 1482 C C . MET A 1 191 ? -0.027 -9.314 4.039 1.00 98.19 191 MET A C 1
ATOM 1484 O O . MET A 1 191 ? -1.213 -9.421 3.727 1.00 98.19 191 MET A O 1
ATOM 1488 N N . MET A 1 192 ? 0.958 -9.256 3.137 1.00 97.44 192 MET A N 1
ATOM 1489 C CA . MET A 1 192 ? 0.723 -9.403 1.700 1.00 97.44 192 MET A CA 1
ATOM 1490 C C . MET A 1 192 ? 0.215 -10.813 1.390 1.00 97.44 192 MET A C 1
ATOM 1492 O O . MET A 1 192 ? -0.825 -10.968 0.754 1.00 97.44 192 MET A O 1
ATOM 1496 N N . GLU A 1 193 ? 0.882 -11.837 1.923 1.00 97.94 193 GLU A N 1
ATOM 1497 C CA . GLU A 1 193 ? 0.425 -13.220 1.815 1.00 97.94 193 GLU A CA 1
ATOM 1498 C C . GLU A 1 193 ? -0.954 -13.421 2.448 1.00 97.94 193 GLU A C 1
ATOM 1500 O O . GLU A 1 193 ? -1.813 -14.023 1.811 1.00 97.94 193 GLU A O 1
ATOM 1505 N N . ALA A 1 194 ? -1.203 -12.885 3.646 1.00 98.62 194 ALA A N 1
ATOM 1506 C CA . ALA A 1 194 ? -2.498 -12.997 4.316 1.00 98.62 194 ALA A CA 1
ATOM 1507 C C . ALA A 1 194 ? -3.645 -12.495 3.426 1.00 98.62 194 ALA A C 1
ATOM 1509 O O . ALA A 1 194 ? -4.660 -13.179 3.263 1.00 98.62 194 ALA A O 1
ATOM 1510 N N . ALA A 1 195 ? -3.461 -11.329 2.798 1.00 98.75 195 ALA A N 1
ATOM 1511 C CA . ALA A 1 195 ? -4.435 -10.760 1.877 1.00 98.75 195 ALA A CA 1
ATOM 1512 C C . ALA A 1 195 ? -4.608 -11.624 0.617 1.00 98.75 195 ALA A C 1
ATOM 1514 O O . ALA A 1 195 ? -5.737 -11.957 0.245 1.00 98.75 195 ALA A O 1
ATOM 1515 N N . ASN A 1 196 ? -3.505 -12.037 -0.020 1.00 98.62 196 ASN A N 1
ATOM 1516 C CA . ASN A 1 196 ? -3.559 -12.898 -1.205 1.00 98.62 196 ASN A CA 1
ATOM 1517 C C . ASN A 1 196 ? -4.255 -14.231 -0.906 1.00 98.62 196 ASN A C 1
ATOM 1519 O O . ASN A 1 196 ? -5.121 -14.662 -1.666 1.00 98.62 196 ASN A O 1
ATOM 1523 N N . ARG A 1 197 ? -3.924 -14.855 0.226 1.00 98.56 197 ARG A N 1
ATOM 1524 C CA . ARG A 1 197 ? -4.515 -16.103 0.708 1.00 98.56 197 ARG A CA 1
ATOM 1525 C C . ARG A 1 197 ? -6.008 -15.963 0.953 1.00 98.56 197 ARG A C 1
ATOM 1527 O O . ARG A 1 197 ? -6.776 -16.791 0.473 1.00 98.56 197 ARG A O 1
ATOM 1534 N N . GLY A 1 198 ? -6.428 -14.903 1.644 1.00 98.62 198 GLY A N 1
ATOM 1535 C CA . GLY A 1 198 ? -7.841 -14.639 1.914 1.00 98.62 198 GLY A CA 1
ATOM 1536 C C . GLY A 1 198 ? -8.660 -14.504 0.633 1.00 98.62 198 GLY A C 1
ATOM 1537 O O . GLY A 1 198 ? -9.733 -15.096 0.511 1.00 98.62 198 GLY A O 1
ATOM 1538 N N . ALA A 1 199 ? -8.126 -13.785 -0.356 1.00 98.06 199 ALA A N 1
ATOM 1539 C CA . ALA A 1 199 ? -8.758 -13.654 -1.664 1.00 98.06 199 ALA A CA 1
ATOM 1540 C C . ALA A 1 199 ? -8.806 -14.985 -2.428 1.00 98.06 199 ALA A C 1
ATOM 1542 O O . ALA A 1 199 ? -9.856 -15.357 -2.954 1.00 98.06 199 ALA A O 1
ATOM 1543 N N . PHE A 1 200 ? -7.687 -15.714 -2.456 1.00 97.25 200 PHE A N 1
ATOM 1544 C CA . PHE A 1 200 ? -7.550 -16.996 -3.143 1.00 97.25 200 PHE A CA 1
ATOM 1545 C C . PHE A 1 200 ? -8.523 -18.049 -2.597 1.00 97.25 200 PHE A C 1
ATOM 1547 O O . PHE A 1 200 ? -9.268 -18.668 -3.353 1.00 97.25 200 PHE A O 1
ATOM 1554 N N . GLU A 1 201 ? -8.573 -18.221 -1.276 1.00 97.94 201 GLU A N 1
ATOM 1555 C CA . GLU A 1 201 ? -9.451 -19.192 -0.611 1.00 97.94 201 GLU A CA 1
ATOM 1556 C C . GLU A 1 201 ? -10.937 -18.830 -0.733 1.00 97.94 201 GLU A C 1
ATOM 1558 O O . GLU A 1 201 ? -11.801 -19.705 -0.670 1.00 97.94 201 GLU A O 1
ATOM 1563 N N . ALA A 1 202 ? -11.251 -17.550 -0.946 1.00 96.69 202 ALA A N 1
ATOM 1564 C CA . ALA A 1 202 ? -12.598 -17.091 -1.267 1.00 96.69 202 ALA A CA 1
ATOM 1565 C C . ALA A 1 202 ? -12.984 -17.296 -2.747 1.00 96.69 202 ALA A C 1
ATOM 1567 O O . ALA A 1 202 ? -14.106 -16.956 -3.126 1.00 96.69 202 ALA A O 1
ATOM 1568 N N . GLY A 1 203 ? -12.085 -17.835 -3.581 1.00 93.94 203 GLY A N 1
ATOM 1569 C CA . GLY A 1 203 ? -12.286 -17.996 -5.024 1.00 93.94 203 GLY A CA 1
ATOM 1570 C C . GLY A 1 203 ? -12.200 -16.683 -5.811 1.00 93.94 203 GLY A C 1
ATOM 1571 O O . GLY A 1 203 ? -12.687 -16.607 -6.938 1.00 93.94 203 GLY A O 1
ATOM 1572 N N . GLY A 1 204 ? -11.628 -15.635 -5.212 1.00 91.44 204 GLY A N 1
ATOM 1573 C CA . GLY A 1 204 ? -11.408 -14.341 -5.847 1.00 91.44 204 GLY A CA 1
ATOM 1574 C C . GLY A 1 204 ? -10.106 -14.274 -6.643 1.00 91.44 204 GLY A C 1
ATOM 1575 O O . GLY A 1 204 ? -9.280 -15.185 -6.623 1.00 91.44 204 GLY A O 1
ATOM 1576 N N . ARG A 1 205 ? -9.907 -13.151 -7.340 1.00 93.31 205 ARG A N 1
ATOM 1577 C CA . ARG A 1 205 ? -8.649 -12.856 -8.040 1.00 93.31 205 ARG A CA 1
ATOM 1578 C C . ARG A 1 205 ? -7.637 -12.261 -7.065 1.00 93.31 205 ARG A C 1
ATOM 1580 O O . ARG A 1 205 ? -7.948 -11.287 -6.381 1.00 93.31 205 ARG A O 1
ATOM 1587 N N . SER A 1 206 ? -6.429 -12.811 -7.068 1.00 95.50 206 SER A N 1
ATOM 1588 C CA . SER A 1 206 ? -5.313 -12.416 -6.209 1.00 95.50 206 SER A CA 1
ATOM 1589 C C . SER A 1 206 ? -4.091 -12.052 -7.059 1.00 95.50 206 SER A C 1
ATOM 1591 O O . SER A 1 206 ? -3.634 -12.858 -7.873 1.00 95.50 206 SER A O 1
ATOM 1593 N N . LEU A 1 207 ? -3.578 -10.831 -6.908 1.00 95.56 207 LEU A N 1
ATOM 1594 C CA . LEU A 1 207 ? -2.494 -10.271 -7.718 1.00 95.56 207 LEU A CA 1
ATOM 1595 C C . LEU A 1 207 ? -1.291 -9.861 -6.865 1.00 95.56 207 LEU A C 1
ATOM 1597 O O . LEU A 1 207 ? -1.451 -9.458 -5.711 1.00 95.56 207 LEU A O 1
ATOM 1601 N N . GLY A 1 208 ? -0.102 -9.904 -7.468 1.00 94.94 208 GLY A N 1
ATOM 1602 C CA . GLY A 1 208 ? 1.148 -9.437 -6.867 1.00 94.94 208 GLY A CA 1
ATOM 1603 C C . GLY A 1 208 ? 1.875 -8.420 -7.749 1.00 94.94 208 GLY A C 1
ATOM 1604 O O . GLY A 1 208 ? 2.107 -8.660 -8.930 1.00 94.94 208 GLY A O 1
ATOM 1605 N N . ALA A 1 209 ? 2.261 -7.288 -7.177 1.00 94.88 209 ALA A N 1
ATOM 1606 C CA . ALA A 1 209 ? 3.189 -6.333 -7.772 1.00 94.88 209 ALA A CA 1
ATOM 1607 C C . ALA A 1 209 ? 4.507 -6.398 -6.988 1.00 94.88 209 ALA A C 1
ATOM 1609 O O . ALA A 1 209 ? 4.705 -5.624 -6.048 1.00 94.88 209 ALA A O 1
ATOM 1610 N N . SER A 1 210 ? 5.363 -7.366 -7.319 1.00 91.38 210 SER A N 1
ATOM 1611 C CA . SER A 1 210 ? 6.597 -7.642 -6.574 1.00 91.38 210 SER A CA 1
ATOM 1612 C C . SER A 1 210 ? 7.719 -6.696 -6.956 1.00 91.38 210 SER A C 1
ATOM 1614 O O . SER A 1 210 ? 7.779 -6.221 -8.083 1.00 91.38 210 SER A O 1
ATOM 1616 N N . ILE A 1 211 ? 8.637 -6.458 -6.031 1.00 89.12 211 ILE A N 1
ATOM 1617 C CA . ILE A 1 211 ? 9.880 -5.741 -6.302 1.00 89.12 211 ILE A CA 1
ATOM 1618 C C . ILE A 1 211 ? 11.041 -6.727 -6.185 1.00 89.12 211 ILE A C 1
ATOM 1620 O O . ILE A 1 211 ? 11.064 -7.535 -5.259 1.00 89.12 211 ILE A O 1
ATOM 1624 N N . GLU A 1 212 ? 11.969 -6.687 -7.132 1.00 82.44 212 GLU A N 1
ATOM 1625 C CA . GLU A 1 212 ? 13.185 -7.494 -7.105 1.00 82.44 212 GLU A CA 1
ATOM 1626 C C . GLU A 1 212 ? 14.096 -6.979 -5.992 1.00 82.44 212 GLU A C 1
ATOM 1628 O O . GLU A 1 212 ? 14.509 -5.820 -5.983 1.00 82.44 212 GLU A O 1
ATOM 1633 N N . LEU A 1 213 ? 14.378 -7.843 -5.018 1.00 76.31 213 LEU A N 1
ATOM 1634 C CA . LEU A 1 213 ? 15.276 -7.556 -3.907 1.00 76.31 213 LEU A CA 1
ATOM 1635 C C . LEU A 1 213 ? 16.287 -8.699 -3.770 1.00 76.31 213 LEU A C 1
ATOM 1637 O O . LEU A 1 213 ? 15.913 -9.853 -3.975 1.00 76.31 213 LEU A O 1
ATOM 1641 N N . PRO A 1 214 ? 17.534 -8.432 -3.329 1.00 63.16 214 PRO A N 1
ATOM 1642 C CA . PRO A 1 214 ? 18.610 -9.433 -3.274 1.00 63.16 214 PRO A CA 1
ATOM 1643 C C . PRO A 1 214 ? 18.314 -10.711 -2.470 1.00 63.16 214 PRO A C 1
ATOM 1645 O O . PRO A 1 214 ? 19.063 -11.683 -2.557 1.00 63.16 214 PRO A O 1
ATOM 1648 N N . HIS A 1 215 ? 17.281 -10.700 -1.625 1.00 59.38 215 HIS A N 1
ATOM 1649 C CA . HIS A 1 215 ? 16.935 -11.798 -0.721 1.00 59.38 215 HIS A CA 1
ATOM 1650 C C . HIS A 1 215 ? 15.442 -12.173 -0.751 1.00 59.38 215 HIS A C 1
ATOM 1652 O O . HIS A 1 215 ? 15.017 -13.006 0.048 1.00 59.38 215 HIS A O 1
ATOM 1658 N N . GLU A 1 216 ? 14.637 -11.574 -1.635 1.00 55.84 216 GLU A N 1
ATOM 1659 C CA . GLU A 1 216 ? 13.175 -11.729 -1.652 1.00 55.84 216 GLU A CA 1
ATOM 1660 C C . GLU A 1 216 ? 12.718 -12.100 -3.076 1.00 55.84 216 GLU A C 1
ATOM 1662 O O . GLU A 1 216 ? 12.288 -11.254 -3.849 1.00 55.84 216 GLU A O 1
ATOM 1667 N N . GLU A 1 217 ? 12.896 -13.370 -3.464 1.00 53.31 217 GLU A N 1
ATOM 1668 C CA . GLU A 1 217 ? 12.805 -13.779 -4.882 1.00 53.31 217 GLU A CA 1
ATOM 1669 C C . GLU A 1 217 ? 11.486 -14.447 -5.308 1.00 53.31 217 GLU A C 1
ATOM 1671 O O . GLU A 1 217 ? 11.241 -14.582 -6.505 1.00 53.31 217 GLU A O 1
ATOM 1676 N N . CYS A 1 218 ? 10.593 -14.842 -4.394 1.00 64.44 218 CYS A N 1
ATOM 1677 C CA . CYS A 1 218 ? 9.371 -15.560 -4.781 1.00 64.44 218 CYS A CA 1
ATOM 1678 C C . CYS A 1 218 ? 8.107 -14.898 -4.245 1.00 64.44 218 CYS A C 1
ATOM 1680 O O . CYS A 1 218 ? 7.979 -14.661 -3.043 1.00 64.44 218 CYS A O 1
ATOM 1682 N N . ALA A 1 219 ? 7.136 -14.682 -5.138 1.00 78.44 219 ALA A N 1
ATOM 1683 C CA . ALA A 1 219 ? 5.784 -14.365 -4.714 1.00 78.44 219 ALA A CA 1
ATOM 1684 C C . ALA A 1 219 ? 5.205 -15.493 -3.862 1.00 78.44 219 ALA A C 1
ATOM 1686 O O . ALA A 1 219 ? 5.500 -16.676 -4.064 1.00 78.44 219 ALA A O 1
ATOM 1687 N N . ASN A 1 220 ? 4.347 -15.115 -2.922 1.00 89.62 220 ASN A N 1
ATOM 1688 C CA . ASN A 1 220 ? 3.637 -16.075 -2.099 1.00 89.62 220 ASN A CA 1
ATOM 1689 C C . ASN A 1 220 ? 2.727 -16.986 -2.962 1.00 89.62 220 ASN A C 1
ATOM 1691 O O . ASN A 1 220 ? 2.273 -16.585 -4.040 1.00 89.62 220 ASN A O 1
ATOM 1695 N N . PRO A 1 221 ? 2.422 -18.216 -2.505 1.00 93.31 221 PRO A N 1
ATOM 1696 C CA . PRO A 1 221 ? 1.764 -19.237 -3.328 1.00 93.31 221 PRO A CA 1
ATOM 1697 C C . PRO A 1 221 ? 0.293 -18.936 -3.660 1.00 93.31 221 PRO A C 1
ATOM 1699 O O . PRO A 1 221 ? -0.339 -19.702 -4.386 1.00 93.31 221 PRO A O 1
ATOM 1702 N N . TYR A 1 222 ? -0.264 -17.842 -3.138 1.00 96.69 222 TYR A N 1
ATOM 1703 C CA . TYR A 1 222 ? -1.663 -17.458 -3.317 1.00 96.69 222 TYR A CA 1
ATOM 1704 C C . TYR A 1 222 ? -1.850 -16.355 -4.366 1.00 96.69 222 TYR A C 1
ATOM 1706 O O . TYR A 1 222 ? -2.967 -15.873 -4.567 1.00 96.69 222 TYR A O 1
ATOM 1714 N N . VAL A 1 223 ? -0.778 -15.934 -5.042 1.00 93.50 223 VAL A N 1
ATOM 1715 C CA . VAL A 1 223 ? -0.831 -14.990 -6.164 1.00 93.50 223 VAL A CA 1
ATOM 1716 C C . VAL A 1 223 ? -1.195 -15.731 -7.456 1.00 93.50 223 VAL A C 1
ATOM 1718 O O . VAL A 1 223 ? -0.545 -16.698 -7.840 1.00 93.50 223 VAL A O 1
ATOM 1721 N N . ASN A 1 224 ? -2.232 -15.272 -8.166 1.00 88.19 224 ASN A N 1
ATOM 1722 C CA . ASN A 1 224 ? -2.643 -15.853 -9.451 1.00 88.19 224 ASN A CA 1
ATOM 1723 C C . ASN A 1 224 ? -1.913 -15.237 -10.647 1.00 88.19 224 ASN A C 1
ATOM 1725 O O . ASN A 1 224 ? -1.664 -15.919 -11.639 1.00 88.19 224 ASN A O 1
ATOM 1729 N N . ARG A 1 225 ? -1.646 -13.929 -10.595 1.00 89.88 225 ARG A N 1
ATOM 1730 C CA . ARG A 1 225 ? -0.894 -13.192 -11.618 1.00 89.88 225 ARG A CA 1
ATOM 1731 C C . ARG A 1 225 ? 0.002 -12.165 -10.953 1.00 89.88 225 ARG A C 1
ATOM 1733 O O . ARG A 1 225 ? -0.393 -11.551 -9.962 1.00 89.88 225 ARG A O 1
ATOM 1740 N N . GLN A 1 226 ? 1.166 -11.946 -11.541 1.00 91.50 226 GLN A N 1
ATOM 1741 C CA . GLN A 1 226 ? 2.195 -11.099 -10.969 1.00 91.50 226 GLN A CA 1
ATOM 1742 C C . GLN A 1 226 ? 2.854 -10.237 -12.039 1.00 91.50 226 GLN A C 1
ATOM 1744 O O . GLN A 1 226 ? 2.969 -10.660 -13.186 1.00 91.50 226 GLN A O 1
ATOM 1749 N N . VAL A 1 227 ? 3.309 -9.056 -11.632 1.00 91.94 227 VAL A N 1
ATOM 1750 C CA . VAL A 1 227 ? 4.301 -8.264 -12.364 1.00 91.94 227 VAL A CA 1
ATOM 1751 C C . VAL A 1 227 ? 5.486 -8.039 -11.433 1.00 91.94 227 VAL A C 1
ATOM 1753 O O . VAL A 1 227 ? 5.280 -7.672 -10.273 1.00 91.94 227 VAL A O 1
ATOM 1756 N N . SER A 1 228 ? 6.694 -8.290 -11.938 1.00 90.69 228 SER A N 1
ATOM 1757 C CA . SER A 1 228 ? 7.950 -8.018 -11.237 1.00 90.69 228 SER A CA 1
ATOM 1758 C C . SER A 1 228 ? 8.501 -6.669 -11.670 1.00 90.69 228 SER A C 1
ATOM 1760 O O . SER A 1 228 ? 8.539 -6.378 -12.866 1.00 90.69 228 SER A O 1
ATOM 1762 N N . TYR A 1 229 ? 8.905 -5.860 -10.697 1.00 90.69 229 TYR A N 1
ATOM 1763 C CA . TYR A 1 229 ? 9.491 -4.545 -10.903 1.00 90.69 229 TYR A CA 1
ATOM 1764 C C . TYR A 1 229 ? 10.923 -4.531 -10.371 1.00 90.69 229 TYR A C 1
ATOM 1766 O O . TYR A 1 229 ? 11.212 -5.102 -9.325 1.00 90.69 229 TYR A O 1
ATOM 1774 N N . THR A 1 230 ? 11.791 -3.802 -11.049 1.00 87.12 230 THR A N 1
ATOM 1775 C CA . THR A 1 230 ? 13.081 -3.328 -10.547 1.00 87.12 230 THR A CA 1
ATOM 1776 C C . THR A 1 230 ? 12.942 -1.927 -9.948 1.00 87.12 230 THR A C 1
ATOM 1778 O O . THR A 1 230 ? 13.635 -1.583 -8.999 1.00 87.12 230 THR A O 1
ATOM 1781 N N . HIS A 1 231 ? 12.003 -1.109 -10.443 1.00 89.31 231 HIS A N 1
ATOM 1782 C CA . HIS A 1 231 ? 11.859 0.284 -10.010 1.00 89.31 231 HIS A CA 1
ATOM 1783 C C . HIS A 1 231 ? 10.678 0.503 -9.053 1.00 89.31 231 HIS A C 1
ATOM 1785 O O . HIS A 1 231 ? 9.507 0.377 -9.425 1.00 89.31 231 HIS A O 1
ATOM 1791 N N . PHE A 1 232 ? 10.970 0.953 -7.825 1.00 90.19 232 PHE A N 1
ATOM 1792 C CA . PHE A 1 232 ? 9.949 1.243 -6.805 1.00 90.19 232 PHE A CA 1
ATOM 1793 C C . PHE A 1 232 ? 8.865 2.216 -7.279 1.00 90.19 232 PHE A C 1
ATOM 1795 O O . PHE A 1 232 ? 7.685 1.988 -7.018 1.00 90.19 232 PHE A O 1
ATOM 1802 N N . PHE A 1 233 ? 9.230 3.289 -7.985 1.00 92.06 233 PHE A N 1
ATOM 1803 C CA . PHE A 1 233 ? 8.258 4.296 -8.425 1.00 92.06 233 PHE A CA 1
ATOM 1804 C C . PHE A 1 233 ? 7.280 3.752 -9.480 1.00 92.06 233 PHE A C 1
ATOM 1806 O O . PHE A 1 233 ? 6.108 4.140 -9.492 1.00 92.06 233 PHE A O 1
ATOM 1813 N N . VAL A 1 234 ? 7.718 2.815 -10.330 1.00 94.38 234 VAL A N 1
ATOM 1814 C CA . VAL A 1 234 ? 6.840 2.147 -11.301 1.00 94.38 234 VAL A CA 1
ATOM 1815 C C . VAL A 1 234 ? 5.878 1.214 -10.571 1.00 94.38 234 VAL A C 1
ATOM 1817 O O . VAL A 1 234 ? 4.664 1.302 -10.776 1.00 94.38 234 VAL A O 1
ATOM 1820 N N . ARG A 1 235 ? 6.395 0.406 -9.634 1.00 95.06 235 ARG A N 1
ATOM 1821 C CA . ARG A 1 235 ? 5.590 -0.465 -8.762 1.00 95.06 235 ARG A CA 1
ATOM 1822 C C . ARG A 1 235 ? 4.510 0.320 -8.011 1.00 95.06 235 ARG A C 1
ATOM 1824 O O . ARG A 1 235 ? 3.337 -0.050 -8.061 1.00 95.06 235 ARG A O 1
ATOM 1831 N N . LYS A 1 236 ? 4.888 1.419 -7.352 1.00 94.88 236 LYS A N 1
ATOM 1832 C CA . LYS A 1 236 ? 3.974 2.313 -6.617 1.00 94.88 236 LYS A CA 1
ATOM 1833 C C . LYS A 1 236 ? 2.886 2.875 -7.524 1.00 94.88 236 LYS A C 1
ATOM 1835 O O . LYS A 1 236 ? 1.700 2.792 -7.206 1.00 94.88 236 LYS A O 1
ATOM 1840 N N . THR A 1 237 ? 3.275 3.345 -8.709 1.00 94.94 237 THR A N 1
ATOM 1841 C CA . THR A 1 237 ? 2.323 3.842 -9.708 1.00 94.94 237 THR A CA 1
ATOM 1842 C C . THR A 1 237 ? 1.320 2.760 -10.113 1.00 94.94 237 THR A C 1
ATOM 1844 O O . THR A 1 237 ? 0.127 3.046 -10.203 1.00 94.94 237 THR A O 1
ATOM 1847 N N . ALA A 1 238 ? 1.764 1.519 -10.333 1.00 94.88 238 ALA A N 1
ATOM 1848 C CA . ALA A 1 238 ? 0.876 0.412 -10.683 1.00 94.88 238 ALA A CA 1
ATOM 1849 C C . ALA A 1 238 ? -0.109 0.075 -9.547 1.00 94.88 238 ALA A C 1
ATOM 1851 O O . ALA A 1 238 ? -1.312 -0.018 -9.797 1.00 94.88 238 ALA A O 1
ATOM 1852 N N . LEU A 1 239 ? 0.377 -0.032 -8.306 1.00 94.94 239 LEU A N 1
ATOM 1853 C CA . LEU A 1 239 ? -0.448 -0.294 -7.118 1.00 94.94 239 LEU A CA 1
ATOM 1854 C C . LEU A 1 239 ? -1.547 0.761 -6.935 1.00 94.94 239 LEU A C 1
ATOM 1856 O O . LEU A 1 239 ? -2.675 0.429 -6.576 1.00 94.94 239 LEU A O 1
ATOM 1860 N N . ILE A 1 240 ? -1.257 2.028 -7.234 1.00 94.00 240 ILE A N 1
ATOM 1861 C CA . ILE A 1 240 ? -2.235 3.117 -7.121 1.00 94.00 240 ILE A CA 1
ATOM 1862 C C . ILE A 1 240 ? -3.188 3.137 -8.323 1.00 94.00 240 ILE A C 1
ATOM 1864 O O . ILE A 1 240 ? -4.405 3.170 -8.148 1.00 94.00 240 ILE A O 1
ATOM 1868 N N . LYS A 1 241 ? -2.655 3.090 -9.550 1.00 92.38 241 LYS A N 1
ATOM 1869 C CA . LYS A 1 241 ? -3.412 3.279 -10.801 1.00 92.38 241 LYS A CA 1
ATOM 1870 C C . LYS A 1 241 ? -4.569 2.298 -10.967 1.00 92.38 241 LYS A C 1
ATOM 1872 O O . LYS A 1 241 ? -5.613 2.684 -11.490 1.00 92.38 241 LYS A O 1
ATOM 1877 N N . TYR A 1 242 ? -4.366 1.038 -10.590 1.00 92.25 242 TYR A N 1
ATOM 1878 C CA . TYR A 1 242 ? -5.356 -0.018 -10.806 1.00 92.25 242 TYR A CA 1
ATOM 1879 C C . TYR A 1 242 ? -6.292 -0.230 -9.610 1.00 92.25 242 TYR A C 1
ATOM 1881 O O . TYR A 1 242 ? -7.183 -1.073 -9.686 1.00 92.25 242 TYR A O 1
ATOM 1889 N N . SER A 1 243 ? -6.129 0.538 -8.531 1.00 93.19 243 SER A N 1
ATOM 1890 C CA . SER A 1 243 ? -6.914 0.398 -7.304 1.00 93.19 243 SER A CA 1
ATOM 1891 C C . SER A 1 243 ? -8.152 1.283 -7.279 1.00 93.19 243 SER A C 1
ATOM 1893 O O . SER A 1 243 ? -8.186 2.364 -7.852 1.00 93.19 243 SER A O 1
ATOM 1895 N N . TYR A 1 244 ? -9.164 0.814 -6.554 1.00 93.12 244 TYR A N 1
ATOM 1896 C CA . TYR A 1 244 ? -10.414 1.502 -6.226 1.00 93.12 244 TYR A CA 1
ATOM 1897 C C . TYR A 1 244 ? -10.578 1.729 -4.719 1.00 93.12 244 TYR A C 1
ATOM 1899 O O . TYR A 1 244 ? -11.571 2.312 -4.289 1.00 93.12 244 TYR A O 1
ATOM 1907 N N . GLY A 1 245 ? -9.600 1.297 -3.927 1.00 95.50 245 GLY A N 1
ATOM 1908 C CA . GLY A 1 245 ? -9.530 1.474 -2.487 1.00 95.50 245 GLY A CA 1
ATOM 1909 C C . GLY A 1 245 ? -8.290 0.803 -1.914 1.00 95.50 245 GLY A C 1
ATOM 1910 O O . GLY A 1 245 ? -7.648 -0.006 -2.592 1.00 95.50 245 GLY A O 1
ATOM 1911 N N . PHE A 1 246 ? -7.980 1.135 -0.665 1.00 98.06 246 PHE A N 1
ATOM 1912 C CA . PHE A 1 246 ? -6.788 0.666 0.027 1.00 98.06 246 PHE A CA 1
ATOM 1913 C C . PHE A 1 246 ? -7.129 0.158 1.427 1.00 98.06 246 PHE A C 1
ATOM 1915 O O . PHE A 1 246 ? -7.831 0.832 2.182 1.00 98.06 246 PHE A O 1
ATOM 1922 N N . ILE A 1 247 ? -6.599 -1.014 1.772 1.00 98.75 247 ILE A N 1
ATOM 1923 C CA . ILE A 1 247 ? -6.577 -1.542 3.139 1.00 98.75 247 ILE A CA 1
ATOM 1924 C C . ILE A 1 247 ? -5.125 -1.539 3.615 1.00 98.75 247 ILE A C 1
ATOM 1926 O O . ILE A 1 247 ? -4.256 -2.145 2.992 1.00 98.75 247 ILE A O 1
ATOM 1930 N N . VAL A 1 248 ? -4.854 -0.866 4.725 1.00 98.75 248 VAL A N 1
ATOM 1931 C CA . VAL A 1 248 ? -3.510 -0.718 5.284 1.00 98.75 248 VAL A CA 1
ATOM 1932 C C . VAL A 1 248 ? -3.466 -1.417 6.637 1.00 98.75 248 VAL A C 1
ATOM 1934 O O . VAL A 1 248 ? -4.062 -0.973 7.618 1.00 98.75 248 VAL A O 1
ATOM 1937 N N . MET A 1 249 ? -2.771 -2.547 6.672 1.00 98.75 249 MET A N 1
ATOM 1938 C CA . MET A 1 249 ? -2.537 -3.355 7.866 1.00 98.75 249 MET A CA 1
ATOM 1939 C C . MET A 1 249 ? -1.311 -2.843 8.638 1.00 98.75 249 MET A C 1
ATOM 1941 O O . MET A 1 249 ? -0.471 -2.158 8.048 1.00 98.75 249 MET A O 1
ATOM 1945 N N . PRO A 1 250 ? -1.136 -3.221 9.920 1.00 98.56 250 PRO A N 1
ATOM 1946 C CA . PRO A 1 250 ? 0.076 -2.913 10.675 1.00 98.56 250 PRO A CA 1
ATOM 1947 C C . PRO A 1 250 ? 1.357 -3.275 9.913 1.00 98.56 250 PRO A C 1
ATOM 1949 O O . PRO A 1 250 ? 1.470 -4.346 9.303 1.00 98.56 250 PRO A O 1
ATOM 1952 N N . GLY A 1 251 ? 2.320 -2.354 9.924 1.00 97.62 251 GLY A N 1
ATOM 1953 C CA . GLY A 1 251 ? 3.371 -2.320 8.916 1.00 97.62 251 GLY A CA 1
ATOM 1954 C C . GLY A 1 251 ? 4.742 -1.866 9.394 1.00 97.62 251 GLY A C 1
ATOM 1955 O O . GLY A 1 251 ? 5.019 -1.712 10.580 1.00 97.62 251 GLY A O 1
ATOM 1956 N N . GLY A 1 252 ? 5.636 -1.701 8.427 1.00 95.94 252 GLY A N 1
ATOM 1957 C CA . GLY A 1 252 ? 6.955 -1.105 8.628 1.00 95.94 252 GLY A CA 1
ATOM 1958 C C . GLY A 1 252 ? 7.082 0.211 7.868 1.00 95.94 252 GLY A C 1
ATOM 1959 O O . GLY A 1 252 ? 6.088 0.807 7.460 1.00 95.94 252 GLY A O 1
ATOM 1960 N N . VAL A 1 253 ? 8.324 0.615 7.601 1.00 95.19 253 VAL A N 1
ATOM 1961 C CA . VAL A 1 253 ? 8.623 1.821 6.811 1.00 95.19 253 VAL A CA 1
ATOM 1962 C C . VAL A 1 253 ? 8.015 1.748 5.409 1.00 95.19 253 VAL A C 1
ATOM 1964 O O . VAL A 1 253 ? 7.442 2.731 4.968 1.00 95.19 253 VAL A O 1
ATOM 1967 N N . GLY A 1 254 ? 8.064 0.590 4.739 1.00 93.12 254 GLY A N 1
ATOM 1968 C CA . GLY A 1 254 ? 7.464 0.437 3.405 1.00 93.12 254 GLY A CA 1
ATOM 1969 C C . GLY A 1 254 ? 5.946 0.654 3.396 1.00 93.12 254 GLY A C 1
ATOM 1970 O O . GLY A 1 254 ? 5.427 1.347 2.533 1.00 93.12 254 GLY A O 1
ATOM 1971 N N . THR A 1 255 ? 5.239 0.143 4.408 1.00 97.44 255 THR A N 1
ATOM 1972 C CA . THR A 1 255 ? 3.793 0.373 4.559 1.00 97.44 255 THR A CA 1
ATOM 1973 C C . THR A 1 255 ? 3.484 1.840 4.844 1.00 97.44 255 THR A C 1
ATOM 1975 O O . THR A 1 255 ? 2.505 2.374 4.333 1.00 97.44 255 THR A O 1
ATOM 1978 N N . LEU A 1 256 ? 4.310 2.493 5.668 1.00 97.81 256 LEU A N 1
ATOM 1979 C CA . LEU A 1 256 ? 4.151 3.914 5.962 1.00 97.81 256 LEU A CA 1
ATOM 1980 C C . LEU A 1 256 ? 4.419 4.779 4.724 1.00 97.81 256 LEU A C 1
ATOM 1982 O O . LEU A 1 256 ? 3.685 5.731 4.507 1.00 97.81 256 LEU A O 1
ATOM 1986 N N . ASP A 1 257 ? 5.421 4.431 3.919 1.00 97.00 257 ASP A N 1
ATOM 1987 C CA . ASP A 1 257 ? 5.749 5.074 2.642 1.00 97.00 257 ASP A CA 1
ATOM 1988 C C . ASP A 1 257 ? 4.579 4.992 1.644 1.00 97.00 257 ASP A C 1
ATOM 1990 O O . ASP A 1 257 ? 4.146 6.009 1.107 1.00 97.00 257 ASP A O 1
ATOM 1994 N N . GLU A 1 258 ? 3.986 3.807 1.468 1.00 96.56 258 GLU A N 1
ATOM 1995 C CA . GLU A 1 258 ? 2.795 3.631 0.622 1.00 96.56 258 GLU A CA 1
ATOM 1996 C C . GLU A 1 258 ? 1.586 4.424 1.164 1.00 96.56 258 GLU A C 1
ATOM 1998 O O . GLU A 1 258 ? 0.878 5.083 0.399 1.00 96.56 258 GLU A O 1
ATOM 2003 N N . LEU A 1 259 ? 1.361 4.414 2.486 1.00 97.25 259 LEU A N 1
ATOM 2004 C CA . LEU A 1 259 ? 0.277 5.169 3.122 1.00 97.25 259 LEU A CA 1
ATOM 2005 C C . LEU A 1 259 ? 0.433 6.680 2.915 1.00 97.25 259 LEU A C 1
ATOM 2007 O O . LEU A 1 259 ? -0.511 7.337 2.474 1.00 97.25 259 LEU A O 1
ATOM 2011 N N . THR A 1 260 ? 1.593 7.249 3.246 1.00 96.31 260 THR A N 1
ATOM 2012 C CA . THR A 1 260 ? 1.800 8.701 3.165 1.00 96.31 260 THR A CA 1
ATOM 2013 C C . THR A 1 260 ? 1.753 9.190 1.724 1.00 96.31 260 THR A C 1
ATOM 2015 O O . THR A 1 260 ? 1.154 10.235 1.476 1.00 96.31 260 THR A O 1
ATOM 2018 N N . GLU A 1 261 ? 2.268 8.418 0.763 1.00 95.94 261 GLU A N 1
ATOM 2019 C CA . GLU A 1 261 ? 2.153 8.737 -0.662 1.00 95.94 261 GLU A CA 1
ATOM 2020 C C . GLU A 1 261 ? 0.685 8.833 -1.104 1.00 95.94 261 GLU A C 1
ATOM 2022 O O . GLU A 1 261 ? 0.293 9.810 -1.745 1.00 95.94 261 GLU A O 1
ATOM 2027 N N . ILE A 1 262 ? -0.159 7.875 -0.706 1.00 95.38 262 ILE A N 1
ATOM 2028 C CA . ILE A 1 262 ? -1.593 7.896 -1.033 1.00 95.38 262 ILE A CA 1
ATOM 2029 C C . ILE A 1 262 ? -2.285 9.106 -0.410 1.00 95.38 262 ILE A C 1
ATOM 2031 O O . ILE A 1 262 ? -3.023 9.808 -1.105 1.00 95.38 262 ILE A O 1
ATOM 2035 N N . LEU A 1 263 ? -2.037 9.378 0.874 1.00 95.19 263 LEU A N 1
ATOM 2036 C CA . LEU A 1 263 ? -2.637 10.525 1.559 1.00 95.19 263 LEU A CA 1
ATOM 2037 C C . LEU A 1 263 ? -2.236 11.841 0.886 1.00 95.19 263 LEU A C 1
ATOM 2039 O O . LEU A 1 263 ? -3.106 12.660 0.594 1.00 95.19 263 LEU A O 1
ATOM 2043 N N . THR A 1 264 ? -0.955 12.015 0.548 1.00 95.31 264 THR A N 1
ATOM 2044 C CA . THR A 1 264 ? -0.470 13.194 -0.179 1.00 95.31 264 THR A CA 1
ATOM 2045 C C . THR A 1 264 ? -1.118 13.322 -1.558 1.00 95.31 264 THR A C 1
ATOM 2047 O O . THR A 1 264 ? -1.521 14.418 -1.951 1.00 95.31 264 THR A O 1
ATOM 2050 N N . LEU A 1 265 ? -1.273 12.224 -2.303 1.00 94.38 265 LEU A N 1
ATOM 2051 C CA . LEU A 1 265 ? -1.904 12.260 -3.623 1.00 94.38 265 LEU A CA 1
ATOM 2052 C C . LEU A 1 265 ? -3.383 12.665 -3.561 1.00 94.38 265 LEU A C 1
ATOM 2054 O O . LEU A 1 265 ? -3.834 13.401 -4.447 1.00 94.38 265 LEU A O 1
ATOM 2058 N N . ILE A 1 266 ? -4.129 12.216 -2.542 1.00 92.00 266 ILE A N 1
ATOM 2059 C CA . ILE A 1 266 ? -5.528 12.627 -2.333 1.00 92.00 266 ILE A CA 1
ATOM 2060 C C . ILE A 1 266 ? -5.578 14.091 -1.884 1.00 92.00 266 ILE A C 1
ATOM 2062 O O . ILE A 1 266 ? -6.297 14.885 -2.489 1.00 92.00 266 ILE A O 1
ATOM 2066 N N . GLN A 1 267 ? -4.767 14.472 -0.894 1.00 92.44 267 GLN A N 1
ATOM 2067 C CA . GLN A 1 267 ? -4.690 15.840 -0.368 1.00 92.44 267 GLN A CA 1
ATOM 2068 C C . GLN A 1 267 ? -4.386 16.865 -1.475 1.00 92.44 267 GLN A C 1
ATOM 2070 O O . GLN A 1 267 ? -5.017 17.914 -1.559 1.00 92.44 267 GLN A O 1
ATOM 2075 N N . CYS A 1 268 ? -3.456 16.547 -2.380 1.00 92.31 268 CYS A N 1
ATOM 2076 C CA . CYS A 1 268 ? -3.093 17.403 -3.512 1.00 92.31 268 CYS A CA 1
ATOM 2077 C C . CYS A 1 268 ? -4.048 17.304 -4.717 1.00 92.31 268 CYS A C 1
ATOM 2079 O O . CYS A 1 268 ? -3.788 17.924 -5.753 1.00 92.31 268 CYS A O 1
ATOM 2081 N N . GLY A 1 269 ? -5.107 16.491 -4.639 1.00 89.06 269 GLY A N 1
ATOM 2082 C CA . GLY A 1 269 ? -6.069 16.284 -5.726 1.00 89.06 269 GLY A CA 1
ATOM 2083 C C . GLY A 1 269 ? -5.467 15.646 -6.984 1.00 89.06 269 GLY A C 1
ATOM 2084 O O . GLY A 1 269 ? -5.995 15.823 -8.085 1.00 89.06 269 GLY A O 1
ATOM 2085 N N . LYS A 1 270 ? -4.338 14.936 -6.858 1.00 88.38 270 LYS A N 1
ATOM 2086 C CA . LYS A 1 270 ? -3.686 14.229 -7.975 1.00 88.38 270 LYS A CA 1
ATOM 2087 C C . LYS A 1 270 ? -4.396 12.930 -8.321 1.00 88.38 270 LYS A C 1
ATOM 2089 O O . LYS A 1 270 ? -4.359 12.504 -9.474 1.00 88.38 270 LYS A O 1
ATOM 2094 N N . ILE A 1 271 ? -5.067 12.337 -7.342 1.00 84.19 271 ILE A N 1
ATOM 2095 C CA . ILE A 1 271 ? -5.953 11.193 -7.522 1.00 84.19 271 ILE A CA 1
ATOM 2096 C C . ILE A 1 271 ? -7.345 11.525 -6.970 1.00 84.19 271 ILE A C 1
ATOM 2098 O O . ILE A 1 271 ? -7.505 12.451 -6.179 1.00 84.19 271 ILE A O 1
ATOM 2102 N N . ARG A 1 272 ? -8.376 10.806 -7.430 1.00 76.69 272 ARG A N 1
ATOM 2103 C CA . ARG A 1 272 ? -9.748 10.951 -6.903 1.00 76.69 272 ARG A CA 1
ATOM 2104 C C . ARG A 1 272 ? -9.779 10.518 -5.434 1.00 76.69 272 ARG A C 1
ATOM 2106 O O . ARG A 1 272 ? -8.949 9.710 -5.050 1.00 76.69 272 ARG A O 1
ATOM 2113 N N . ASP A 1 273 ? -10.755 10.972 -4.644 1.00 76.25 273 ASP A N 1
ATOM 2114 C CA . ASP A 1 273 ? -10.908 10.471 -3.268 1.00 76.25 273 ASP A CA 1
ATOM 2115 C C . ASP A 1 273 ? -11.162 8.951 -3.287 1.00 76.25 273 ASP A C 1
ATOM 2117 O O . ASP A 1 273 ? -12.270 8.488 -3.585 1.00 76.25 273 ASP A O 1
ATOM 2121 N N . PHE A 1 274 ? -10.107 8.184 -3.019 1.00 84.69 274 PHE A N 1
ATOM 2122 C CA . PHE A 1 274 ? -10.136 6.738 -2.866 1.00 84.69 274 PHE A CA 1
ATOM 2123 C C . PHE A 1 274 ? -10.368 6.404 -1.389 1.00 84.69 274 PHE A C 1
ATOM 2125 O O . PHE A 1 274 ? -9.795 7.067 -0.525 1.00 84.69 274 PHE A O 1
ATOM 2132 N N . PRO A 1 275 ? -11.187 5.390 -1.065 1.00 94.56 275 PRO A N 1
ATOM 2133 C CA . PRO A 1 275 ? -11.346 4.960 0.314 1.00 94.56 275 PRO A CA 1
ATOM 2134 C C . PRO A 1 275 ? -10.046 4.320 0.814 1.00 94.56 275 PRO A C 1
ATOM 2136 O O . PRO A 1 275 ? -9.578 3.334 0.242 1.00 94.56 275 PRO A O 1
ATOM 2139 N N . VAL A 1 276 ? -9.493 4.870 1.894 1.00 97.88 276 VAL A N 1
ATOM 2140 C CA . VAL A 1 276 ? -8.337 4.324 2.616 1.00 97.88 276 VAL A CA 1
ATOM 2141 C C . VAL A 1 276 ? -8.808 3.853 3.987 1.00 97.88 276 VAL A C 1
ATOM 2143 O O . VAL A 1 276 ? -9.429 4.623 4.721 1.00 97.88 276 VAL A O 1
ATOM 2146 N N . VAL A 1 277 ? -8.524 2.600 4.342 1.00 98.62 277 VAL A N 1
ATOM 2147 C CA . VAL A 1 277 ? -8.820 2.047 5.670 1.00 98.62 277 VAL A CA 1
ATOM 2148 C C . VAL A 1 277 ? -7.536 1.613 6.353 1.00 98.62 277 VAL A C 1
ATOM 2150 O O . VAL A 1 277 ? -6.769 0.838 5.790 1.00 98.62 277 VAL A O 1
ATOM 2153 N N . LEU A 1 278 ? -7.332 2.077 7.580 1.00 98.75 278 LEU A N 1
ATOM 2154 C CA . LEU A 1 278 ? -6.277 1.625 8.475 1.00 98.75 278 LEU A CA 1
ATOM 2155 C C . LEU A 1 278 ? -6.858 0.572 9.425 1.00 98.75 278 LEU A C 1
ATOM 2157 O O . LEU A 1 278 ? -7.769 0.865 10.202 1.00 98.75 278 LEU A O 1
ATOM 2161 N N . MET A 1 279 ? -6.336 -0.649 9.353 1.00 98.62 279 MET A N 1
ATOM 2162 C CA . MET A 1 279 ? -6.744 -1.758 10.217 1.00 98.62 279 MET A CA 1
ATOM 2163 C C . MET A 1 279 ? -5.832 -1.845 11.443 1.00 98.62 279 MET A C 1
ATOM 2165 O O . MET A 1 279 ? -4.612 -1.752 11.295 1.00 98.62 279 MET A O 1
ATOM 2169 N N . GLY A 1 280 ? -6.394 -2.077 12.632 1.00 97.94 280 GLY A N 1
ATOM 2170 C CA . GLY A 1 280 ? -5.633 -2.141 13.886 1.00 97.94 280 GLY A CA 1
ATOM 2171 C C . GLY A 1 280 ? -5.518 -0.772 14.557 1.00 97.94 280 GLY A C 1
ATOM 2172 O O . GLY A 1 280 ? -4.460 -0.144 14.526 1.00 97.94 280 GLY A O 1
ATOM 2173 N N . SER A 1 281 ? -6.610 -0.300 15.151 1.00 98.00 281 SER A N 1
ATOM 2174 C CA . SER A 1 281 ? -6.738 1.036 15.740 1.00 98.00 281 SER A CA 1
ATOM 2175 C C . SER A 1 281 ? -5.649 1.343 16.773 1.00 98.00 281 SER A C 1
ATOM 2177 O O . SER A 1 281 ? -5.018 2.401 16.702 1.00 98.00 281 SER A O 1
ATOM 2179 N N . ASP A 1 282 ? -5.348 0.389 17.656 1.00 98.12 282 ASP A N 1
ATOM 2180 C CA . ASP A 1 282 ? -4.287 0.508 18.658 1.00 98.12 282 ASP A CA 1
ATOM 2181 C C . ASP A 1 282 ? -2.912 0.754 18.018 1.00 98.12 282 ASP A C 1
ATOM 2183 O O . ASP A 1 282 ? -2.156 1.607 18.485 1.00 98.12 282 ASP A O 1
ATOM 2187 N N . TYR A 1 283 ? -2.600 0.065 16.915 1.00 98.31 283 TYR A N 1
ATOM 2188 C CA . TYR A 1 283 ? -1.325 0.212 16.207 1.00 98.31 283 TYR A CA 1
ATOM 2189 C C . TYR A 1 283 ? -1.174 1.611 15.586 1.00 98.31 283 TYR A C 1
ATOM 2191 O O . TYR A 1 283 ? -0.116 2.232 15.699 1.00 98.31 283 TYR A O 1
ATOM 2199 N N . TRP A 1 284 ? -2.235 2.134 14.965 1.00 98.38 284 TRP A N 1
ATOM 2200 C CA . TRP A 1 284 ? -2.205 3.436 14.286 1.00 98.38 284 TRP A CA 1
ATOM 2201 C C . TRP A 1 284 ? -2.379 4.634 15.224 1.00 98.38 284 TRP A C 1
ATOM 2203 O O . TRP A 1 284 ? -2.069 5.761 14.829 1.00 98.38 284 TRP A O 1
ATOM 2213 N N . SER A 1 285 ? -2.826 4.409 16.463 1.00 98.06 285 SER A N 1
ATOM 2214 C CA . SER A 1 285 ? -3.107 5.462 17.446 1.00 98.06 285 SER A CA 1
ATOM 2215 C C . SER A 1 285 ? -1.948 6.449 17.626 1.00 98.06 285 SER A C 1
ATOM 2217 O O . SER A 1 285 ? -2.169 7.656 17.607 1.00 98.06 285 SER A O 1
ATOM 2219 N N . GLY A 1 286 ? -0.705 5.962 17.705 1.00 97.88 286 GLY A N 1
ATOM 2220 C CA . GLY A 1 286 ? 0.479 6.809 17.869 1.00 97.88 286 GLY A CA 1
ATOM 2221 C C . GLY A 1 286 ? 0.760 7.715 16.665 1.00 97.88 286 GLY A C 1
ATOM 2222 O O . GLY A 1 286 ? 1.129 8.876 16.842 1.00 97.88 286 GLY A O 1
ATOM 2223 N N . LEU A 1 287 ? 0.547 7.219 15.440 1.00 97.81 287 LEU A N 1
ATOM 2224 C CA . LEU A 1 287 ? 0.701 8.024 14.224 1.00 97.81 287 LEU A CA 1
ATOM 2225 C C . LEU A 1 287 ? -0.391 9.094 14.140 1.00 97.81 287 LEU A C 1
ATOM 2227 O O . LEU A 1 287 ? -0.102 10.254 13.860 1.00 97.81 287 LEU A O 1
ATOM 2231 N N . ILE A 1 288 ? -1.636 8.718 14.431 1.00 97.75 288 ILE A N 1
ATOM 2232 C CA . ILE A 1 288 ? -2.778 9.639 14.421 1.00 97.75 288 ILE A CA 1
ATOM 2233 C C . ILE A 1 288 ? -2.602 10.722 15.490 1.00 97.75 288 ILE A C 1
ATOM 2235 O O . ILE A 1 288 ? -2.869 11.900 15.238 1.00 97.75 288 ILE A O 1
ATOM 2239 N N . ASP A 1 289 ? -2.092 10.348 16.662 1.00 98.25 289 ASP A N 1
ATOM 2240 C CA . ASP A 1 289 ? -1.727 11.284 17.717 1.00 98.25 289 ASP A CA 1
ATOM 2241 C C . ASP A 1 289 ? -0.644 12.259 17.257 1.00 98.25 289 ASP A C 1
ATOM 2243 O O . ASP A 1 289 ? -0.770 13.451 17.520 1.00 98.25 289 ASP A O 1
ATOM 2247 N N . PHE A 1 290 ? 0.385 11.801 16.542 1.00 98.31 290 PHE A N 1
ATOM 2248 C CA . PHE A 1 290 ? 1.408 12.682 15.975 1.00 98.31 290 PHE A CA 1
ATOM 2249 C C . PHE A 1 290 ? 0.827 13.644 14.926 1.00 98.31 290 PHE A C 1
ATOM 2251 O O . PHE A 1 290 ? 1.068 14.853 14.989 1.00 98.31 290 PHE A O 1
ATOM 2258 N N . MET A 1 291 ? -0.004 13.142 14.008 1.00 97.69 291 MET A N 1
ATOM 2259 C CA . MET A 1 291 ? -0.691 13.979 13.017 1.00 97.69 291 MET A CA 1
ATOM 2260 C C . MET A 1 291 ? -1.550 15.053 13.698 1.00 97.69 291 MET A C 1
ATOM 2262 O O . MET A 1 291 ? -1.518 16.220 13.320 1.00 97.69 291 MET A O 1
ATOM 2266 N N . THR A 1 292 ? -2.267 14.687 14.759 1.00 97.25 292 THR A N 1
ATOM 2267 C CA . THR A 1 292 ? -3.199 15.584 15.456 1.00 97.25 292 THR A CA 1
ATOM 2268 C C . THR A 1 292 ? -2.484 16.563 16.392 1.00 97.25 292 THR A C 1
ATOM 2270 O O . THR A 1 292 ? -2.762 17.760 16.387 1.00 97.25 292 THR A O 1
ATOM 2273 N N . LYS A 1 293 ? -1.578 16.072 17.239 1.00 97.94 293 LYS A N 1
ATOM 2274 C CA . LYS A 1 293 ? -0.962 16.850 18.327 1.00 97.94 293 LYS A CA 1
ATOM 2275 C C . LYS A 1 293 ? 0.272 17.624 17.878 1.00 97.94 293 LYS A C 1
ATOM 2277 O O . LYS A 1 293 ? 0.653 18.564 18.568 1.00 97.94 293 LYS A O 1
ATOM 2282 N N . THR A 1 294 ? 0.881 17.241 16.757 1.00 98.12 294 THR A N 1
ATOM 2283 C CA . THR A 1 294 ? 2.086 17.889 16.230 1.00 98.12 294 THR A CA 1
ATOM 2284 C C . THR A 1 294 ? 1.817 18.510 14.870 1.00 98.12 294 THR A C 1
ATOM 2286 O O . THR A 1 294 ? 1.790 19.730 14.778 1.00 98.12 294 THR A O 1
ATOM 2289 N N . MET A 1 295 ? 1.543 17.715 13.829 1.00 98.12 295 MET A N 1
ATOM 2290 C CA . MET A 1 295 ? 1.436 18.255 12.463 1.00 98.12 295 MET A CA 1
ATOM 2291 C C . MET A 1 295 ? 0.313 19.290 12.342 1.00 98.12 295 MET A C 1
ATOM 2293 O O . MET A 1 295 ? 0.542 20.387 11.842 1.00 98.12 295 MET A O 1
ATOM 2297 N N . MET A 1 296 ? -0.881 18.981 12.847 1.00 97.19 296 MET A N 1
ATOM 2298 C CA . MET A 1 296 ? -2.011 19.911 12.820 1.00 97.19 296 MET A CA 1
ATOM 2299 C C . MET A 1 296 ? -1.786 21.108 13.758 1.00 97.19 296 MET A C 1
ATOM 2301 O O . MET A 1 296 ? -2.101 22.238 13.396 1.00 97.19 296 MET A O 1
ATOM 2305 N N . ALA A 1 297 ? -1.209 20.887 14.945 1.00 96.50 297 ALA A N 1
ATOM 2306 C CA . ALA A 1 297 ? -0.911 21.964 15.895 1.00 96.50 297 ALA A CA 1
ATOM 2307 C C . ALA A 1 297 ? 0.120 22.969 15.349 1.00 96.50 297 ALA A C 1
ATOM 2309 O O . ALA A 1 297 ? 0.037 24.160 15.646 1.00 96.50 297 ALA A O 1
ATOM 2310 N N . GLU A 1 298 ? 1.061 22.497 14.532 1.00 98.06 298 GLU A N 1
ATOM 2311 C CA . GLU A 1 298 ? 2.076 23.311 13.859 1.00 98.06 298 GLU A CA 1
ATOM 2312 C C . GLU A 1 298 ? 1.624 23.839 12.485 1.00 98.06 298 GLU A C 1
ATOM 2314 O O . GLU A 1 298 ? 2.380 24.549 11.825 1.00 98.06 298 GLU A O 1
ATOM 2319 N N . GLY A 1 299 ? 0.393 23.538 12.052 1.00 96.56 299 GLY A N 1
ATOM 2320 C CA . GLY A 1 299 ? -0.162 24.017 10.781 1.00 96.56 299 GLY A CA 1
ATOM 2321 C C . GLY A 1 299 ? 0.407 23.329 9.535 1.00 96.56 299 GLY A C 1
ATOM 2322 O O . GLY A 1 299 ? 0.373 23.905 8.451 1.00 96.56 299 GLY A O 1
ATOM 2323 N N . MET A 1 300 ? 0.940 22.114 9.681 1.00 97.56 300 MET A N 1
ATOM 2324 C CA . MET A 1 300 ? 1.480 21.305 8.580 1.00 97.56 300 MET A CA 1
ATOM 2325 C C . MET A 1 300 ? 0.394 20.515 7.832 1.00 97.56 300 MET A C 1
ATOM 2327 O O . MET A 1 300 ? 0.628 20.086 6.706 1.00 97.56 300 MET A O 1
ATOM 2331 N N . ILE A 1 301 ? -0.772 20.308 8.458 1.00 96.88 301 ILE A N 1
ATOM 2332 C CA . ILE A 1 301 ? -1.974 19.693 7.867 1.00 96.88 301 ILE A CA 1
ATOM 2333 C C . ILE A 1 301 ? -3.237 20.397 8.368 1.00 96.88 301 ILE A C 1
ATOM 2335 O O . ILE A 1 301 ? -3.239 20.970 9.462 1.00 96.88 301 ILE A O 1
ATOM 2339 N N . ASP A 1 302 ? -4.320 20.287 7.602 1.00 96.12 302 ASP A N 1
ATOM 2340 C CA . ASP A 1 302 ? -5.649 20.740 8.004 1.00 96.12 302 ASP A CA 1
ATOM 2341 C C . ASP A 1 302 ? -6.393 19.650 8.788 1.00 96.12 302 ASP A C 1
ATOM 2343 O O . ASP A 1 302 ? -6.178 18.451 8.609 1.00 96.12 302 ASP A O 1
ATOM 2347 N N . SER A 1 303 ? -7.357 20.042 9.625 1.00 95.06 303 SER A N 1
ATOM 2348 C CA . SER A 1 303 ? -8.199 19.075 10.350 1.00 95.06 303 SER A CA 1
ATOM 2349 C C . SER A 1 303 ? -9.010 18.172 9.415 1.00 95.06 303 SER A C 1
ATOM 2351 O O . SER A 1 303 ? -9.349 17.045 9.776 1.00 95.06 303 SER A O 1
ATOM 2353 N N . SER A 1 304 ? -9.298 18.639 8.196 1.00 94.56 304 SER A N 1
ATOM 2354 C CA . SER A 1 304 ? -9.950 17.846 7.157 1.00 94.56 304 SER A CA 1
ATOM 2355 C C . SER A 1 304 ? -9.086 16.708 6.624 1.00 94.56 304 SER A C 1
ATOM 2357 O O . SER A 1 304 ? -9.654 15.730 6.141 1.00 94.56 304 SER A O 1
ATOM 2359 N N . ASP A 1 305 ? -7.757 16.792 6.742 1.00 93.94 305 ASP A N 1
ATOM 2360 C CA . ASP A 1 305 ? -6.842 15.755 6.253 1.00 93.94 305 ASP A CA 1
ATOM 2361 C C . ASP A 1 305 ? -6.962 14.463 7.075 1.00 93.94 305 ASP A C 1
ATOM 2363 O O . ASP A 1 305 ? -6.714 13.367 6.576 1.00 93.94 305 ASP A O 1
ATOM 2367 N N . LEU A 1 306 ? -7.453 14.554 8.316 1.00 94.31 306 LEU A N 1
ATOM 2368 C CA . LEU A 1 306 ? -7.774 13.385 9.140 1.00 94.31 306 LEU A CA 1
ATOM 2369 C C . LEU A 1 306 ? -9.006 12.615 8.633 1.00 94.31 306 LEU A C 1
ATOM 2371 O O . LEU A 1 306 ? -9.235 11.487 9.057 1.00 94.31 306 LEU A O 1
ATOM 2375 N N . ASN A 1 307 ? -9.785 13.188 7.707 1.00 94.12 307 ASN A N 1
ATOM 2376 C CA . ASN A 1 307 ? -10.906 12.499 7.058 1.00 94.12 307 ASN A CA 1
ATOM 2377 C C . ASN A 1 307 ? -10.475 11.700 5.817 1.00 94.12 307 ASN A C 1
ATOM 2379 O O . ASN A 1 307 ? -11.322 11.075 5.176 1.00 94.12 307 ASN A O 1
ATOM 2383 N N . LEU A 1 308 ? -9.187 11.734 5.448 1.00 94.44 308 LEU A N 1
ATOM 2384 C CA . LEU A 1 308 ? -8.660 11.026 4.276 1.00 94.44 308 LEU A CA 1
ATOM 2385 C C . LEU A 1 308 ? -8.604 9.504 4.468 1.00 94.44 308 LEU A C 1
ATOM 2387 O O . LEU A 1 308 ? -8.503 8.768 3.489 1.00 94.44 308 LEU A O 1
ATOM 2391 N N . PHE A 1 309 ? -8.689 9.025 5.709 1.00 96.75 309 PHE A N 1
ATOM 2392 C CA . PHE A 1 309 ? -8.684 7.606 6.039 1.00 96.75 309 PHE A CA 1
ATOM 2393 C C . PHE A 1 309 ? -9.733 7.271 7.102 1.00 96.75 309 PHE A C 1
ATOM 2395 O O . PHE A 1 309 ? -10.156 8.112 7.892 1.00 96.75 309 PHE A O 1
ATOM 2402 N N . HIS A 1 310 ? -10.149 6.009 7.126 1.00 97.44 310 HIS A N 1
ATOM 2403 C CA . HIS A 1 310 ? -11.023 5.443 8.147 1.00 97.44 310 HIS A CA 1
ATOM 2404 C C . HIS A 1 310 ? -10.250 4.415 8.975 1.00 97.44 310 HIS A C 1
ATOM 2406 O O . HIS A 1 310 ? -9.482 3.639 8.418 1.00 97.44 310 HIS A O 1
ATOM 2412 N N . VAL A 1 311 ? -10.447 4.385 10.291 1.00 98.50 311 VAL A N 1
ATOM 2413 C CA . VAL A 1 311 ? -9.771 3.432 11.184 1.00 98.50 311 VAL A CA 1
ATOM 2414 C C . VAL A 1 311 ? -10.800 2.460 11.735 1.00 98.50 311 VAL A C 1
ATOM 2416 O O . VAL A 1 311 ? -11.842 2.891 12.229 1.00 98.50 311 VAL A O 1
ATOM 2419 N N . THR A 1 312 ? -10.517 1.164 11.658 1.00 98.50 312 THR A N 1
ATOM 2420 C CA . THR A 1 312 ? -11.403 0.128 12.200 1.00 98.50 312 THR A CA 1
ATOM 2421 C C . THR A 1 312 ? -10.630 -1.143 12.545 1.00 98.50 312 THR A C 1
ATOM 2423 O O . THR A 1 312 ? -9.560 -1.405 12.002 1.00 98.50 312 THR A O 1
ATOM 2426 N N . ASP A 1 313 ? -11.198 -1.945 13.440 1.00 98.38 313 ASP A N 1
ATOM 2427 C CA . ASP A 1 313 ? -10.725 -3.294 13.774 1.00 98.38 313 ASP A CA 1
ATOM 2428 C C . ASP A 1 313 ? -11.669 -4.381 13.246 1.00 98.38 313 ASP A C 1
ATOM 2430 O O . ASP A 1 313 ? -11.424 -5.570 13.434 1.00 98.38 313 ASP A O 1
ATOM 2434 N N . ASP A 1 314 ? -12.766 -3.978 12.598 1.00 98.56 314 ASP A N 1
ATOM 2435 C CA . ASP A 1 314 ? -13.798 -4.872 12.083 1.00 98.56 314 ASP A CA 1
ATOM 2436 C C . ASP A 1 314 ? -13.637 -5.086 10.564 1.00 98.56 314 ASP A C 1
ATOM 2438 O O . ASP A 1 314 ? -13.878 -4.152 9.785 1.00 98.56 314 ASP A O 1
ATOM 2442 N N . PRO A 1 315 ? -13.254 -6.300 10.115 1.00 98.62 315 PRO A N 1
ATOM 2443 C CA . PRO A 1 315 ? -13.148 -6.653 8.699 1.00 98.62 315 PRO A CA 1
ATOM 2444 C C . PRO A 1 315 ? -14.426 -6.392 7.898 1.00 98.62 315 PRO A C 1
ATOM 2446 O O . PRO A 1 315 ? -14.362 -5.998 6.731 1.00 98.62 315 PRO A O 1
ATOM 2449 N N . GLU A 1 316 ? -15.591 -6.594 8.510 1.00 98.44 316 GLU A N 1
ATOM 2450 C CA . GLU A 1 316 ? -16.886 -6.374 7.882 1.00 98.44 316 GLU A CA 1
ATOM 2451 C C . GLU A 1 316 ? -17.134 -4.880 7.641 1.00 98.44 316 GLU A C 1
ATOM 2453 O O . GLU A 1 316 ? -17.492 -4.492 6.524 1.00 98.44 316 GLU A O 1
ATOM 2458 N N . ALA A 1 317 ? -16.870 -4.031 8.639 1.00 98.31 317 ALA A N 1
ATOM 2459 C CA . ALA A 1 317 ? -16.929 -2.579 8.487 1.00 98.31 317 ALA A CA 1
ATOM 2460 C C . ALA A 1 317 ? -15.928 -2.061 7.441 1.00 98.31 317 ALA A C 1
ATOM 2462 O O . ALA A 1 317 ? -16.292 -1.229 6.607 1.00 98.31 317 ALA A O 1
ATOM 2463 N N . ALA A 1 318 ? -14.695 -2.581 7.436 1.00 98.44 318 ALA A N 1
ATOM 2464 C CA . ALA A 1 318 ? -13.672 -2.217 6.455 1.00 98.44 318 ALA A CA 1
ATOM 2465 C C . ALA A 1 318 ? -14.115 -2.543 5.022 1.00 98.44 318 ALA A C 1
ATOM 2467 O O . ALA A 1 318 ? -14.067 -1.684 4.136 1.00 98.44 318 ALA A O 1
ATOM 2468 N N . CYS A 1 319 ? -14.611 -3.766 4.806 1.00 97.88 319 CYS A N 1
ATOM 2469 C CA . CYS A 1 319 ? -15.134 -4.207 3.517 1.00 97.88 319 CYS A CA 1
ATOM 2470 C C . CYS A 1 319 ? -16.316 -3.339 3.071 1.00 97.88 319 CYS A C 1
ATOM 2472 O O . CYS A 1 319 ? -16.321 -2.836 1.945 1.00 97.88 319 CYS A O 1
ATOM 2474 N N . ALA A 1 320 ? -17.300 -3.117 3.947 1.00 96.44 320 ALA A N 1
ATOM 2475 C CA . ALA A 1 320 ? -18.479 -2.312 3.635 1.00 96.44 320 ALA A CA 1
ATOM 2476 C C . ALA A 1 320 ? -18.117 -0.859 3.287 1.00 96.44 320 ALA A C 1
ATOM 2478 O O . ALA A 1 320 ? -18.666 -0.297 2.336 1.00 96.44 320 ALA A O 1
ATOM 2479 N N . PHE A 1 321 ? -17.170 -0.258 4.014 1.00 96.81 321 PHE A N 1
ATOM 2480 C CA . PHE A 1 321 ? -16.701 1.098 3.747 1.00 96.81 321 PHE A CA 1
ATOM 2481 C C . PHE A 1 321 ? -16.011 1.200 2.383 1.00 96.81 321 PHE A C 1
ATOM 2483 O O . PHE A 1 321 ? -16.431 1.999 1.542 1.00 96.81 321 PHE A O 1
ATOM 2490 N N . VAL A 1 322 ? -14.993 0.369 2.130 1.00 95.12 322 VAL A N 1
ATOM 2491 C CA . VAL A 1 322 ? -14.220 0.426 0.879 1.00 95.12 322 VAL A CA 1
ATOM 2492 C C . VAL A 1 322 ? -15.105 0.148 -0.326 1.00 95.12 322 VAL A C 1
ATOM 2494 O O . VAL A 1 322 ? -15.124 0.938 -1.270 1.00 95.12 322 VAL A O 1
ATOM 2497 N N . THR A 1 323 ? -15.873 -0.940 -0.294 1.00 91.25 323 THR A N 1
ATOM 2498 C CA . THR A 1 323 ? -16.717 -1.330 -1.429 1.00 91.25 323 THR A CA 1
ATOM 2499 C C . THR A 1 323 ? -17.859 -0.339 -1.645 1.00 91.25 323 THR A C 1
ATOM 2501 O O . THR A 1 323 ? -18.109 0.057 -2.782 1.00 91.25 323 THR A O 1
ATOM 2504 N N . GLY A 1 324 ? -18.499 0.152 -0.580 1.00 90.69 324 GLY A N 1
ATOM 2505 C CA . GLY A 1 324 ? -19.584 1.128 -0.672 1.00 90.69 324 GLY A CA 1
ATOM 2506 C C . GLY A 1 324 ? -19.137 2.463 -1.269 1.00 90.69 324 GLY A C 1
ATOM 2507 O O . GLY A 1 324 ? -19.795 2.993 -2.172 1.00 90.69 324 GLY A O 1
ATOM 2508 N N . VAL A 1 325 ? -17.996 2.995 -0.814 1.00 90.75 325 VAL A N 1
ATOM 2509 C CA . VAL A 1 325 ? -17.415 4.225 -1.374 1.00 90.75 325 VAL A CA 1
ATOM 2510 C C . VAL A 1 325 ? -16.978 3.995 -2.820 1.00 90.75 325 VAL A C 1
ATOM 2512 O O . VAL A 1 325 ? -17.332 4.797 -3.687 1.00 90.75 325 VAL A O 1
ATOM 2515 N N . ALA A 1 326 ? -16.278 2.892 -3.106 1.00 87.44 326 ALA A N 1
ATOM 2516 C CA . ALA A 1 326 ? -15.802 2.572 -4.449 1.00 87.44 326 ALA A CA 1
ATOM 2517 C C . ALA A 1 326 ? -16.956 2.431 -5.456 1.00 87.44 326 ALA A C 1
ATOM 2519 O O . ALA A 1 326 ? -16.947 3.065 -6.512 1.00 87.44 326 ALA A O 1
ATOM 2520 N N . VAL A 1 327 ? -17.996 1.661 -5.121 1.00 86.00 327 VAL A N 1
ATOM 2521 C CA . VAL A 1 327 ? -19.159 1.443 -5.994 1.00 86.00 327 VAL A CA 1
ATOM 2522 C C . VAL A 1 327 ? -19.883 2.750 -6.288 1.00 86.00 327 VAL A C 1
ATOM 2524 O O . VAL A 1 327 ? -20.176 3.038 -7.449 1.00 86.00 327 VAL A O 1
ATOM 2527 N N . LYS A 1 328 ? -20.142 3.564 -5.258 1.00 85.38 328 LYS A N 1
ATOM 2528 C CA . LYS A 1 328 ? -20.850 4.838 -5.414 1.00 85.38 328 LYS A CA 1
ATOM 2529 C C . LYS A 1 328 ? -20.035 5.848 -6.216 1.00 85.38 328 LYS A C 1
ATOM 2531 O O . LYS A 1 328 ? -20.587 6.535 -7.068 1.00 85.38 328 LYS A O 1
ATOM 2536 N N . ARG A 1 329 ? -18.737 5.967 -5.929 1.00 82.75 329 ARG A N 1
ATOM 2537 C CA . ARG A 1 329 ? -17.892 7.034 -6.477 1.00 82.75 329 ARG A CA 1
ATOM 2538 C C . ARG A 1 329 ? -17.386 6.746 -7.884 1.00 82.75 329 ARG A C 1
ATOM 2540 O O . ARG A 1 329 ? -17.214 7.676 -8.666 1.00 82.75 329 ARG A O 1
ATOM 2547 N N . PHE A 1 330 ? -17.162 5.476 -8.204 1.00 80.31 330 PHE A N 1
ATOM 2548 C CA . PHE A 1 330 ? -16.707 5.050 -9.528 1.00 80.31 330 PHE A CA 1
ATOM 2549 C C . PHE A 1 330 ? -17.824 4.451 -10.381 1.00 80.31 330 PHE A C 1
ATOM 2551 O O . PHE A 1 330 ? -17.544 3.922 -11.458 1.00 80.31 330 PHE A O 1
ATOM 2558 N N . GLU A 1 331 ? -19.069 4.541 -9.899 1.00 79.31 331 GLU A N 1
ATOM 2559 C CA . GLU A 1 331 ? -20.269 4.043 -10.568 1.00 79.31 331 GLU A CA 1
ATOM 2560 C C . GLU A 1 331 ? -20.066 2.600 -11.051 1.00 79.31 331 GLU A C 1
ATOM 2562 O O . GLU A 1 331 ? -20.277 2.262 -12.219 1.00 79.31 331 GLU A O 1
ATOM 2567 N N . LEU A 1 332 ? -19.603 1.729 -10.152 1.00 78.38 332 LEU A N 1
ATOM 2568 C CA . LEU A 1 332 ? -19.355 0.325 -10.470 1.00 78.38 332 LEU A CA 1
ATOM 2569 C C . LEU A 1 332 ? -20.702 -0.405 -10.555 1.00 78.38 332 LEU A C 1
ATOM 2571 O O . LEU A 1 332 ? -21.225 -0.914 -9.570 1.00 78.38 332 LEU A O 1
ATOM 2575 N N . HIS A 1 333 ? -21.290 -0.418 -11.748 1.00 67.81 333 HIS A N 1
ATOM 2576 C CA . HIS A 1 333 ? -22.524 -1.128 -12.062 1.00 67.81 333 HIS A CA 1
ATOM 2577 C C . HIS A 1 333 ? -22.327 -2.009 -13.291 1.00 67.81 333 HIS A C 1
ATOM 2579 O O . HIS A 1 333 ? -21.429 -1.799 -14.107 1.00 67.81 333 HIS A O 1
ATOM 2585 N N . LYS A 1 334 ? -23.189 -3.016 -13.441 1.00 50.50 334 LYS A N 1
ATOM 2586 C CA . LYS A 1 334 ? -23.140 -3.939 -14.574 1.00 50.50 334 LYS A CA 1
ATOM 2587 C C . LYS A 1 334 ? -23.253 -3.165 -15.896 1.00 50.50 334 LYS A C 1
ATOM 2589 O O . LYS A 1 334 ? -24.279 -2.541 -16.148 1.00 50.50 334 LYS A O 1
ATOM 2594 N N . GLY A 1 335 ? -22.209 -3.232 -16.725 1.00 46.12 335 GLY A N 1
ATOM 2595 C CA . GLY A 1 335 ? -22.124 -2.520 -18.006 1.00 46.12 335 GLY A CA 1
ATOM 2596 C C . GLY A 1 335 ? -21.391 -1.173 -17.967 1.00 46.12 335 GLY A C 1
ATOM 2597 O O . GLY A 1 335 ? -21.261 -0.553 -19.020 1.00 46.12 335 GLY A O 1
ATOM 2598 N N . SER A 1 336 ? -20.886 -0.719 -16.811 1.00 48.81 336 SER A N 1
ATOM 2599 C CA . SER A 1 336 ? -20.069 0.499 -16.764 1.00 48.81 336 SER A CA 1
ATOM 2600 C C . SER A 1 336 ? -18.688 0.267 -17.403 1.00 48.81 336 SER A C 1
ATOM 2602 O O . SER A 1 336 ? -18.161 -0.842 -17.302 1.00 48.81 336 SER A O 1
ATOM 2604 N N . PRO A 1 337 ? -18.062 1.281 -18.036 1.00 47.72 337 PRO A N 1
ATOM 2605 C CA . PRO A 1 337 ? -16.713 1.164 -18.604 1.00 47.72 337 PRO A CA 1
ATOM 2606 C C . PRO A 1 337 ? -15.669 0.716 -17.567 1.00 47.72 337 PRO A C 1
ATOM 2608 O O . PRO A 1 337 ? -14.788 -0.077 -17.876 1.00 47.72 337 PRO A O 1
ATOM 2611 N N . SER A 1 338 ? -15.825 1.164 -16.316 1.00 49.88 338 SER A N 1
ATOM 2612 C CA . SER A 1 338 ? -14.998 0.777 -15.162 1.00 49.88 338 SER A CA 1
ATOM 2613 C C . SER A 1 338 ? -15.282 -0.646 -14.657 1.00 49.88 338 SER A C 1
ATOM 2615 O O . SER A 1 338 ? -14.420 -1.277 -14.057 1.00 49.88 338 SER A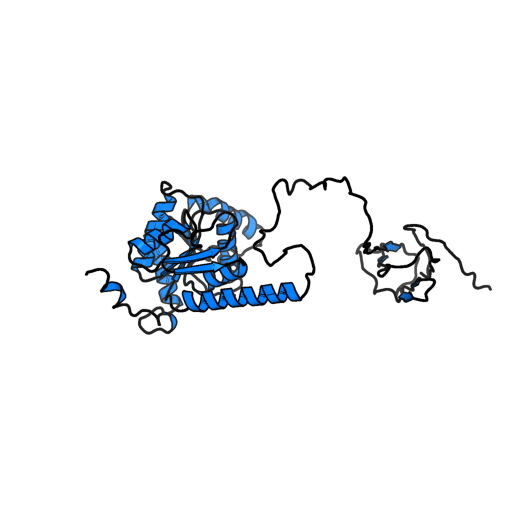 O 1
ATOM 2617 N N . ALA A 1 339 ? -16.487 -1.170 -14.902 1.00 46.06 339 ALA A N 1
ATOM 2618 C CA . ALA A 1 339 ? -16.870 -2.559 -14.647 1.00 46.06 339 ALA A CA 1
ATOM 2619 C C . ALA A 1 339 ? -16.654 -3.465 -15.874 1.00 46.06 339 ALA A C 1
ATOM 2621 O O . ALA A 1 339 ? -16.987 -4.652 -15.832 1.00 46.06 339 ALA A O 1
ATOM 2622 N N . CYS A 1 340 ? -16.121 -2.925 -16.976 1.00 39.78 340 CYS A N 1
ATOM 2623 C CA . CYS A 1 340 ? -16.061 -3.577 -18.281 1.00 39.78 340 CYS A CA 1
ATOM 2624 C C . CYS A 1 340 ? -14.920 -4.601 -18.380 1.00 39.78 340 CYS A C 1
ATOM 2626 O O . CYS A 1 340 ? -14.184 -4.592 -19.349 1.00 39.78 340 CYS A O 1
ATOM 2628 N N . VAL A 1 341 ? -14.781 -5.478 -17.377 1.00 44.59 341 VAL A N 1
ATOM 2629 C CA . VAL A 1 341 ? -14.241 -6.853 -17.478 1.00 44.59 341 VAL A CA 1
ATOM 2630 C C . VAL A 1 341 ? -14.842 -7.713 -16.347 1.00 44.59 341 VAL A C 1
ATOM 2632 O O . VAL A 1 341 ? -14.150 -8.434 -15.626 1.00 44.59 341 VAL A O 1
ATOM 2635 N N . LEU A 1 342 ? -16.147 -7.591 -16.111 1.00 43.22 342 LEU A N 1
ATOM 2636 C CA . LEU A 1 342 ? -16.885 -8.471 -15.208 1.00 43.22 342 LEU A CA 1
ATOM 2637 C C . LEU A 1 342 ? -17.973 -9.189 -16.007 1.00 43.22 342 LEU A C 1
ATOM 2639 O O . LEU A 1 342 ? -19.139 -8.788 -15.968 1.00 43.22 342 LEU A O 1
ATOM 2643 N N . ASP A 1 343 ? -17.624 -10.284 -16.693 1.00 42.69 343 ASP A N 1
ATOM 2644 C CA . ASP A 1 343 ? -18.638 -11.315 -16.928 1.00 42.69 343 ASP A CA 1
ATOM 2645 C C . ASP A 1 343 ? -18.871 -12.068 -15.611 1.00 42.69 343 ASP A C 1
ATOM 2647 O O . ASP A 1 343 ? -18.319 -13.125 -15.318 1.00 42.69 343 ASP A O 1
ATOM 2651 N N . TRP A 1 344 ? -19.675 -11.426 -14.767 1.00 43.81 344 TRP A N 1
ATOM 2652 C CA . TRP A 1 344 ? -20.054 -11.820 -13.411 1.00 43.81 344 TRP A CA 1
ATOM 2653 C C . TRP A 1 344 ? -20.647 -13.242 -13.300 1.00 43.81 344 TRP A C 1
ATOM 2655 O O . TRP A 1 344 ? -20.807 -13.755 -12.192 1.00 43.81 344 TRP A O 1
ATOM 2665 N N . LYS A 1 345 ? -21.024 -13.887 -14.415 1.00 37.88 345 LYS A N 1
ATOM 2666 C CA . LYS A 1 345 ? -21.618 -15.233 -14.407 1.00 37.88 345 LYS A CA 1
ATOM 2667 C C . LYS A 1 345 ? -20.618 -16.366 -14.652 1.00 37.88 345 LYS A C 1
ATOM 2669 O O . LYS A 1 345 ? -20.842 -17.444 -14.108 1.00 37.88 345 LYS A O 1
ATOM 2674 N N . GLU A 1 346 ? -19.531 -16.151 -15.390 1.00 41.69 346 GLU A N 1
ATOM 2675 C CA . GLU A 1 346 ? -18.582 -17.232 -15.723 1.00 41.69 346 GLU A CA 1
ATOM 2676 C C . GLU A 1 346 ? -17.649 -17.605 -14.561 1.00 41.69 346 GLU A C 1
ATOM 2678 O O . GLU A 1 346 ? -17.270 -18.769 -14.407 1.00 41.69 346 GLU A O 1
ATOM 2683 N N . THR A 1 347 ? -17.338 -16.649 -13.682 1.00 42.19 347 THR A N 1
ATOM 2684 C CA . THR A 1 347 ? -16.485 -16.864 -12.501 1.00 42.19 347 THR A CA 1
ATOM 2685 C C . THR A 1 347 ? -17.162 -17.669 -11.391 1.00 42.19 347 THR A C 1
ATOM 2687 O O . THR A 1 347 ? -16.469 -18.301 -10.600 1.00 42.19 347 THR A O 1
ATOM 2690 N N . ARG A 1 348 ? -18.502 -17.723 -11.337 1.00 38.94 348 ARG A N 1
ATOM 2691 C CA . ARG A 1 348 ? -19.225 -18.563 -10.360 1.00 38.94 348 ARG A CA 1
ATOM 2692 C C . ARG A 1 348 ? -19.430 -20.005 -10.822 1.00 38.94 348 ARG A C 1
ATOM 2694 O O . ARG A 1 348 ? -19.546 -20.885 -9.977 1.00 38.94 348 ARG A O 1
ATOM 2701 N N . SER A 1 349 ? -19.494 -20.265 -12.129 1.00 32.53 349 SER A N 1
ATOM 2702 C CA . SER A 1 349 ? -19.857 -21.593 -12.645 1.00 32.53 349 SER A CA 1
ATOM 2703 C C . SER A 1 349 ? -18.712 -22.608 -12.656 1.00 32.53 349 SER A C 1
ATOM 2705 O O . SER A 1 349 ? -18.984 -23.793 -12.795 1.00 32.53 349 SER A O 1
ATOM 2707 N N . HIS A 1 350 ? -17.460 -22.179 -12.468 1.00 33.28 350 HIS A N 1
ATOM 2708 C CA . HIS A 1 350 ? -16.292 -23.073 -12.436 1.00 33.28 350 HIS A CA 1
ATOM 2709 C C . HIS A 1 350 ? -15.854 -23.488 -11.018 1.00 33.28 350 HIS A C 1
ATOM 2711 O O . HIS A 1 350 ? -14.897 -24.238 -10.871 1.00 33.28 350 HIS A O 1
ATOM 2717 N N . ALA A 1 351 ? -16.560 -23.044 -9.972 1.00 35.22 351 ALA A N 1
ATOM 2718 C CA . ALA A 1 351 ? -16.305 -23.438 -8.581 1.00 35.22 351 ALA A CA 1
ATOM 2719 C C . ALA A 1 351 ? -17.273 -24.532 -8.075 1.00 35.22 351 ALA A C 1
ATOM 2721 O O . ALA A 1 351 ? -17.390 -24.759 -6.873 1.00 35.22 351 ALA A O 1
ATOM 2722 N N . SER A 1 352 ? -18.037 -25.178 -8.965 1.00 32.06 352 SER A N 1
ATOM 2723 C CA . SER A 1 352 ? -19.072 -26.164 -8.597 1.00 32.06 352 SER A CA 1
ATOM 2724 C C . SER A 1 352 ? -19.158 -27.351 -9.562 1.00 32.06 352 SER A C 1
ATOM 2726 O O . SER A 1 352 ? -20.251 -27.861 -9.812 1.00 32.06 352 SER A O 1
ATOM 2728 N N . SER A 1 353 ? -18.024 -27.789 -10.108 1.00 30.97 353 SER A N 1
ATOM 2729 C CA . SER A 1 353 ? -17.937 -28.979 -10.963 1.00 30.97 353 SER A CA 1
ATOM 2730 C C . SER A 1 353 ? -16.680 -29.774 -10.683 1.00 30.97 353 SER A C 1
ATOM 2732 O O . SER A 1 353 ? -15.605 -29.133 -10.705 1.00 30.97 353 SER A O 1
#

Nearest PDB structures (foldseek):
  5zi9-assembly1_A  TM=9.868E-01  e=4.813E-25  Streptomyces coelicolor A3(2)
  5zi9-assembly1_B  TM=9.022E-01  e=9.491E-23  Streptomyces coelicolor A3(2)
  5wq3-assembly1_C-3  TM=9.301E-01  e=2.896E-22  Corynebacterium glutamicum
  1wek-assembly1_B  TM=9.697E-01  e=1.787E-21  Thermus thermophilus
  5wq3-assembly1_B-2  TM=9.544E-01  e=7.659E-20  Corynebacterium glutamicum

Sequence (353 aa):
MGIGELEIPVDVSGWIEDDRLTGSLAPQQPCCMREVFVVDLSQQHVGLLPSPIVQDRGSSVEWKVHHPQRGPQRYRVLMTEHKDNPNSNETPSSSPDHGPYFTGPSSPSEYDVIRFLEGAQEPDLDRKMLERVNEEFEESIRVFGTIGPCVTFFGSARTKEDDPAYEMCRKTAALIAREGFTVMTGGGPGMMEAANRGAFEAGGRSLGASIELPHEECANPYVNRQVSYTHFFVRKTALIKYSYGFIVMPGGVGTLDELTEILTLIQCGKIRDFPVVLMGSDYWSGLIDFMTKTMMAEGMIDSSDLNLFHVTDDPEAACAFVTGVAVKRFELHKGSPSACVLDWKETRSHASS

Radius of gyration: 30.66 Å; Cα contacts (8 Å, |Δi|>4): 541; chains: 1; bounding box: 76×90×41 Å

Solvent-accessible surface area (backbone atoms only — not comparable to full-atom values): 20883 Å² total; per-residue (Å²): 133,83,86,73,81,80,85,64,85,77,74,75,86,64,82,55,83,58,90,66,61,68,59,64,46,81,76,80,79,87,82,63,77,87,56,77,44,57,38,48,68,78,49,103,56,89,47,81,59,80,78,55,59,70,49,82,67,91,59,37,54,38,45,48,68,90,72,97,73,94,69,87,51,51,45,46,63,49,76,59,74,67,84,85,72,99,80,71,101,66,84,79,91,63,83,76,84,64,58,102,85,61,96,66,92,83,69,78,61,93,76,50,80,66,67,78,94,69,67,90,71,62,71,69,52,58,50,53,46,50,52,51,54,48,52,48,50,53,47,46,46,69,69,53,68,65,53,38,51,21,35,28,43,44,26,19,61,79,50,49,85,88,38,70,68,28,53,48,37,14,53,26,28,21,51,36,14,67,75,67,27,22,38,34,23,49,20,37,48,27,34,24,29,24,29,23,37,18,5,38,77,51,72,26,50,14,32,16,49,28,61,70,47,102,86,54,87,66,65,37,93,38,50,76,48,75,46,78,28,79,49,67,70,60,45,52,48,52,59,54,72,57,38,4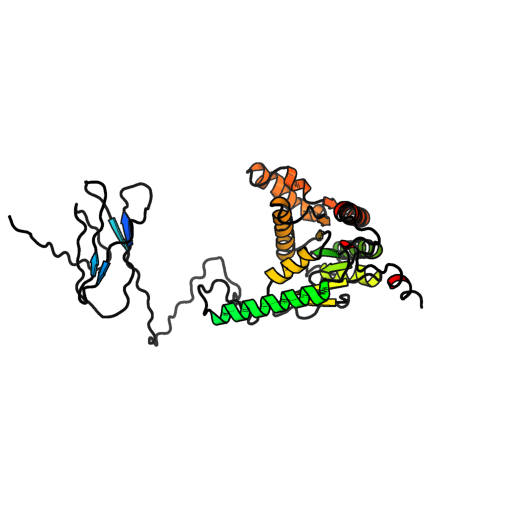5,22,38,42,35,42,68,56,48,70,70,32,49,52,55,49,52,52,51,51,50,33,39,76,70,62,76,43,73,92,52,42,34,33,40,41,44,50,78,76,48,45,63,57,53,46,44,47,56,70,44,36,37,70,72,67,76,46,58,82,70,60,68,68,59,50,44,75,41,79,47,43,65,58,50,34,51,50,32,51,52,48,31,34,68,75,60,54,58,42,97,83,26,82,69,30,68,56,60,70,77,65,66,73,62,64,71,78,76,120

Secondary structure (DSSP, 8-state):
-----------SS-EE--SS-EEE----SSS-EEEEEEEE-SSSS-EEPS--EEEE-SS-EEEE---SS-S---EEEEEEE----S-------------TT--S--PPPTT-SS-TTS-SPPHHHHHHHHHHHHHHHHHHHHHHTT--SEEEEE--TT--TTSHHHHHHHHHHHHHHHTT-EEEE-S-STHHHHHHHHHHHTT--EEEEEE-BTTB----TT-SEEEEES-HHHHHHHHHHT-S-EEE-S--HHHHHHHHHHHHHHHTTSS----EEEE-HHHHHHHHHHIIIIITTTTSS-GGGGGG-EEES-HHHHHHHHHHHHHHHTT--TT-GGGTT--TTHHHHTS--

pLDDT: mean 73.18, std 25.56, range [21.81, 98.88]

Foldseek 3Di:
DDDDDDADADDPKDKDWDQWDKYKYFDDDDDWWDAKWKWFPQDPDTDTQPGWPWDDPPGITITGGDDPDGDTTIITIDTDGDDPDPDDPDDPPDDPPPPPPDPDPPDDPPLPLDPPPPPDDDVVSVVVVVVQLVVLLVVLCVFLVQQFAAEEEAAALPADPPDPLLQLLLCLLLLLQLVVHAYEYQQHHHSLLSNLNSNQVSLGAHEHEHEDDPPTPHGDPSHPYYGYDPDPVSSLCSSPVSHQAYEQTYHDPVSVVSVVVQLVCPVVVVDPLHEYEYADCVRCVVVVCCCVVPCVVVVVDPPCSSVSYHYDNDSVVSSCRRCVCSCVVVVCDVPDPSRVNCPVPPSVVVVPD

Mean predicted aligned error: 16.7 Å